Protein AF-A0A946CUJ9-F1 (afdb_monomer_lite)

pLDDT: mean 85.31, std 12.92, range [31.36, 97.44]

Radius of gyration: 33.69 Å; chains: 1; bounding box: 81×86×87 Å

Structure (mmCIF, N/CA/C/O backbone):
data_AF-A0A946CUJ9-F1
#
_entry.id   AF-A0A946CUJ9-F1
#
loop_
_atom_site.group_PDB
_atom_site.id
_atom_site.type_symbol
_atom_site.label_atom_id
_atom_site.label_alt_id
_atom_site.label_comp_id
_atom_site.label_asym_id
_atom_site.label_entity_id
_atom_site.label_seq_id
_atom_site.pdbx_PDB_ins_code
_atom_site.Cartn_x
_atom_site.Cartn_y
_atom_site.Cartn_z
_atom_site.occupancy
_atom_site.B_iso_or_equiv
_atom_site.auth_seq_id
_atom_site.auth_comp_id
_atom_site.auth_asym_id
_atom_site.auth_atom_id
_atom_site.pdbx_PDB_model_num
ATOM 1 N N . MET A 1 1 ? -12.304 -59.557 31.267 1.00 43.00 1 MET A N 1
ATOM 2 C CA . MET A 1 1 ? -12.245 -58.643 30.102 1.00 43.00 1 MET A CA 1
ATOM 3 C C . MET A 1 1 ? -13.344 -57.563 30.180 1.00 43.00 1 MET A C 1
ATOM 5 O O . MET A 1 1 ? -14.095 -57.387 29.238 1.00 43.00 1 MET A O 1
ATOM 9 N N . PHE A 1 2 ? -13.473 -56.834 31.302 1.00 40.78 2 PHE A N 1
ATOM 10 C CA . PHE A 1 2 ? -14.554 -55.844 31.511 1.00 40.78 2 PHE A CA 1
ATOM 11 C C . PHE A 1 2 ? -14.124 -54.710 32.464 1.00 40.78 2 PHE A C 1
ATOM 13 O O . PHE A 1 2 ? -14.661 -54.570 33.557 1.00 40.78 2 PHE A O 1
ATOM 20 N N . LYS A 1 3 ? -13.123 -53.900 32.086 1.00 45.19 3 LYS A N 1
ATOM 21 C CA . LYS A 1 3 ? -12.718 -52.727 32.898 1.00 45.19 3 LYS A CA 1
ATOM 22 C C . LYS A 1 3 ? -12.576 -51.400 32.134 1.00 45.19 3 LYS A C 1
ATOM 24 O O . LYS A 1 3 ? -12.324 -50.388 32.768 1.00 45.19 3 LYS A O 1
ATOM 29 N N . ASN A 1 4 ? -12.826 -51.367 30.817 1.00 50.62 4 ASN A N 1
ATOM 30 C CA . ASN A 1 4 ? -12.555 -50.180 29.981 1.00 50.62 4 ASN A CA 1
ATOM 31 C C . ASN A 1 4 ? -13.776 -49.382 29.489 1.00 50.62 4 ASN A C 1
ATOM 33 O O . ASN A 1 4 ? -13.597 -48.336 28.875 1.00 50.62 4 ASN A O 1
ATOM 37 N N . LYS A 1 5 ? -15.019 -49.805 29.759 1.00 53.12 5 LYS A N 1
ATOM 38 C CA . LYS A 1 5 ? -16.198 -49.087 29.229 1.00 53.12 5 LYS A CA 1
ATOM 39 C C . LYS A 1 5 ? -16.536 -47.789 29.977 1.00 53.12 5 LYS A C 1
ATOM 41 O O . LYS A 1 5 ? -17.098 -46.886 29.373 1.00 53.12 5 LYS A O 1
ATOM 46 N N . ARG A 1 6 ? -16.159 -47.655 31.257 1.00 53.44 6 ARG A N 1
ATOM 47 C CA . ARG A 1 6 ? -16.488 -46.461 32.063 1.00 53.44 6 ARG A CA 1
ATOM 48 C C . ARG A 1 6 ? -15.594 -45.255 31.748 1.00 53.44 6 ARG A C 1
ATOM 50 O O . ARG A 1 6 ? -16.074 -44.131 31.775 1.00 53.44 6 ARG A O 1
ATOM 57 N N . ASN A 1 7 ? -14.336 -45.497 31.373 1.00 48.22 7 ASN A N 1
ATOM 58 C CA . ASN A 1 7 ? -13.405 -44.435 30.978 1.00 48.22 7 ASN A CA 1
ATOM 59 C C . ASN A 1 7 ? -13.632 -43.982 29.530 1.00 48.22 7 ASN A C 1
ATOM 61 O O . ASN A 1 7 ? -13.452 -42.809 29.240 1.00 48.22 7 ASN A O 1
ATOM 65 N N . LEU A 1 8 ? -14.104 -44.872 28.647 1.00 50.16 8 LEU A N 1
ATOM 66 C CA . LEU A 1 8 ? -14.484 -44.499 27.280 1.00 50.16 8 LEU A CA 1
ATOM 67 C C . LEU A 1 8 ? -15.738 -43.608 27.265 1.00 50.16 8 LEU A C 1
ATOM 69 O O . LEU A 1 8 ? -15.789 -42.642 26.515 1.00 50.16 8 LEU A O 1
ATOM 73 N N . LEU A 1 9 ? -16.719 -43.881 28.137 1.00 48.53 9 LEU A N 1
ATOM 74 C CA . LEU A 1 9 ? -17.921 -43.048 28.248 1.00 48.53 9 LEU A CA 1
ATOM 75 C C . LEU A 1 9 ? -17.617 -41.669 28.857 1.00 48.53 9 LEU A C 1
ATOM 77 O O . LEU A 1 9 ? -18.177 -40.680 28.408 1.00 48.53 9 LEU A O 1
ATOM 81 N N . LEU A 1 10 ? -16.697 -41.589 29.828 1.00 49.34 10 LEU A N 1
ATOM 82 C CA . LEU A 1 10 ? -16.236 -40.313 30.396 1.00 49.34 10 LEU A CA 1
ATOM 83 C C . LEU A 1 10 ? -15.372 -39.505 29.413 1.00 49.34 10 LEU A C 1
ATOM 85 O O . LEU A 1 10 ? -15.439 -38.282 29.426 1.00 49.34 10 LEU A O 1
ATOM 89 N N . PHE A 1 11 ? -14.617 -40.161 28.525 1.00 49.28 11 PHE A N 1
ATOM 90 C CA . PHE A 1 11 ? -13.843 -39.483 27.479 1.00 49.28 11 PHE A CA 1
ATOM 91 C C . PHE A 1 11 ? -14.745 -38.949 26.353 1.00 49.28 11 PHE A C 1
ATOM 93 O O . PHE A 1 11 ? -14.567 -37.823 25.904 1.00 49.28 11 PHE A O 1
ATOM 100 N N . ILE A 1 12 ? -15.783 -39.701 25.964 1.00 49.00 12 ILE A N 1
ATOM 101 C CA . ILE A 1 12 ? -16.772 -39.251 24.969 1.00 49.00 12 ILE A CA 1
ATOM 102 C C . ILE A 1 12 ? -17.665 -38.133 25.540 1.00 49.00 12 ILE A C 1
ATOM 104 O O . ILE A 1 12 ? -17.971 -37.183 24.825 1.00 49.00 12 ILE A O 1
ATOM 108 N N . LEU A 1 13 ? -18.011 -38.172 26.835 1.00 39.91 13 LEU A N 1
ATOM 109 C CA . LEU A 1 13 ? -18.761 -37.087 27.488 1.00 39.91 13 LEU A CA 1
ATOM 110 C C . LEU A 1 13 ? -17.898 -35.830 27.730 1.00 39.91 13 LEU A C 1
ATOM 112 O O . LEU A 1 13 ? -18.424 -34.723 27.741 1.00 39.91 13 LEU A O 1
ATOM 116 N N . SER A 1 14 ? -16.576 -35.984 27.874 1.00 39.34 14 SER A N 1
ATOM 117 C CA . SER A 1 14 ? -15.618 -34.872 27.985 1.00 39.34 14 SER A CA 1
ATOM 118 C C . SER A 1 14 ? -15.304 -34.207 26.641 1.00 39.34 14 SER A C 1
ATOM 120 O O . SER A 1 14 ? -14.966 -33.026 26.627 1.00 39.34 14 SER A O 1
ATOM 122 N N . CYS A 1 15 ? -15.411 -34.925 25.518 1.00 37.56 15 CYS A N 1
ATOM 123 C CA . CYS A 1 15 ? -15.197 -34.356 24.183 1.00 37.56 15 CYS A CA 1
ATOM 124 C C . CYS A 1 15 ? -16.431 -33.640 23.612 1.00 37.56 15 CYS A C 1
ATOM 126 O O . CYS A 1 15 ? -16.292 -32.909 22.639 1.00 37.56 15 CYS A O 1
ATOM 128 N N . PHE A 1 16 ? -17.615 -33.794 24.215 1.00 38.56 16 PHE A N 1
ATOM 129 C CA . PHE A 1 16 ? -18.842 -33.124 23.759 1.00 38.56 16 PHE A CA 1
ATOM 130 C C . PHE A 1 16 ? -19.164 -31.818 24.515 1.00 38.56 16 PHE A C 1
ATOM 132 O O . PHE A 1 16 ? -20.167 -31.174 24.232 1.00 38.56 16 PHE A O 1
ATOM 139 N N . LEU A 1 17 ? -18.320 -31.411 25.473 1.00 35.84 17 LEU A N 1
ATOM 140 C CA . LEU A 1 17 ? -18.535 -30.233 26.333 1.00 35.84 17 LEU A CA 1
ATOM 141 C C . LEU A 1 17 ? -17.550 -29.071 26.086 1.00 35.84 17 LEU A C 1
ATOM 143 O O . LEU A 1 17 ? -17.567 -28.097 26.831 1.00 35.84 17 LEU A O 1
ATOM 147 N N . LEU A 1 18 ? -16.722 -29.132 25.036 1.00 40.72 18 LEU A N 1
ATOM 148 C CA . LEU A 1 18 ? -15.759 -28.073 24.674 1.00 40.72 18 LEU A CA 1
ATOM 149 C C . LEU A 1 18 ? -15.891 -27.597 23.219 1.00 40.72 18 LEU A C 1
ATOM 151 O O . LEU A 1 18 ? -14.908 -27.272 22.563 1.00 40.72 18 LEU A O 1
ATOM 155 N N . ALA A 1 19 ? -17.124 -27.518 22.732 1.00 33.84 19 ALA A N 1
ATOM 156 C CA . ALA A 1 19 ? -17.464 -26.739 21.548 1.00 33.84 19 ALA A CA 1
ATOM 157 C C . ALA A 1 19 ? -18.733 -25.932 21.839 1.00 33.84 19 ALA A C 1
ATOM 159 O O . ALA A 1 19 ? -19.748 -26.078 21.170 1.00 33.84 19 ALA A O 1
ATOM 160 N N . PHE A 1 20 ? -18.699 -25.105 22.887 1.00 31.36 20 PHE A N 1
ATOM 161 C CA . PHE A 1 20 ? -19.535 -23.914 22.848 1.00 31.36 20 PHE A CA 1
ATOM 162 C C . PHE A 1 20 ? -18.803 -22.940 21.926 1.00 31.36 20 PHE A C 1
ATOM 164 O O . PHE A 1 20 ? -17.741 -22.451 22.327 1.00 31.36 20 PHE A O 1
ATOM 171 N N . PRO A 1 21 ? -19.292 -22.677 20.697 1.00 34.16 21 PRO A N 1
ATOM 172 C CA . PRO A 1 21 ? -18.853 -21.478 20.013 1.00 34.16 21 PRO A CA 1
ATOM 173 C C . PRO A 1 21 ? -19.130 -20.332 20.984 1.00 34.16 21 PRO A C 1
ATOM 175 O O . PRO A 1 21 ? -20.176 -20.295 21.638 1.00 34.16 21 PRO A O 1
ATOM 178 N N . ILE A 1 22 ? -18.157 -19.444 21.156 1.00 36.97 22 ILE A N 1
ATOM 179 C CA . ILE A 1 22 ? -18.401 -18.169 21.817 1.00 36.97 22 ILE A CA 1
ATOM 180 C C . ILE A 1 22 ? -19.459 -17.501 20.945 1.00 36.97 22 ILE A C 1
ATOM 182 O O . ILE A 1 22 ? -19.139 -16.980 19.880 1.00 36.97 22 ILE A O 1
ATOM 186 N N . MET A 1 23 ? -20.723 -17.633 21.340 1.00 34.66 23 MET A N 1
ATOM 187 C CA . MET A 1 23 ? -21.850 -17.034 20.648 1.00 34.66 23 MET A CA 1
ATOM 188 C C . MET A 1 23 ? -21.640 -15.532 20.803 1.00 34.66 23 MET A C 1
ATOM 190 O O . MET A 1 23 ? -21.837 -14.969 21.882 1.00 34.66 23 MET A O 1
ATOM 194 N N . GLY A 1 24 ? -21.112 -14.909 19.749 1.00 52.03 24 GLY A N 1
ATOM 195 C CA . GLY A 1 24 ? -21.164 -13.465 19.600 1.00 52.03 24 GLY A CA 1
ATOM 196 C C . GLY A 1 24 ? -22.617 -13.015 19.721 1.00 52.03 24 GLY A C 1
ATOM 197 O O . GLY A 1 24 ? -23.545 -13.813 19.566 1.00 52.03 24 GLY A O 1
ATOM 198 N N . LYS A 1 25 ? -22.831 -11.743 20.053 1.00 60.91 25 LYS A N 1
ATOM 199 C CA . LYS A 1 25 ? -24.173 -11.164 20.002 1.00 60.91 25 LYS A CA 1
ATOM 200 C C . LYS A 1 25 ? -24.698 -11.369 18.573 1.00 60.91 25 LYS A C 1
ATOM 202 O O . LYS A 1 25 ? -24.115 -10.804 17.660 1.00 60.91 25 LYS A O 1
ATOM 207 N N . ALA A 1 26 ? -25.730 -12.191 18.396 1.00 69.88 26 ALA A N 1
ATOM 208 C CA . ALA A 1 26 ? -26.349 -12.390 17.088 1.00 69.88 26 ALA A CA 1
ATOM 209 C C . ALA A 1 26 ? -26.924 -11.059 16.582 1.00 69.88 26 ALA A C 1
ATOM 211 O O . ALA A 1 26 ? -27.387 -10.244 17.391 1.00 69.88 26 ALA A O 1
ATOM 212 N N . LEU A 1 27 ? -26.878 -10.842 15.268 1.00 78.06 27 LEU A N 1
ATOM 213 C CA . LEU A 1 27 ? -27.446 -9.655 14.631 1.00 78.06 27 LEU A CA 1
ATOM 214 C C . LEU A 1 27 ? -28.948 -9.538 14.958 1.00 78.06 27 LEU A C 1
ATOM 216 O O . LEU A 1 27 ? -29.733 -10.422 14.623 1.00 78.06 27 LEU A O 1
ATOM 220 N N . ASP A 1 28 ? -29.354 -8.451 15.619 1.00 82.31 28 ASP A N 1
ATOM 221 C CA . ASP A 1 28 ? -30.750 -8.212 16.012 1.00 82.31 28 ASP A CA 1
ATOM 222 C C . ASP A 1 28 ? -31.397 -7.095 15.172 1.00 82.31 28 ASP A C 1
ATOM 224 O O . ASP A 1 28 ? -30.726 -6.196 14.655 1.00 82.31 28 ASP A O 1
ATOM 228 N N . ARG A 1 29 ? -32.733 -7.093 15.082 1.00 82.56 29 ARG A N 1
ATOM 229 C CA . ARG A 1 29 ? -33.527 -6.082 14.356 1.00 82.56 29 ARG A CA 1
ATOM 230 C C . ARG A 1 29 ? -33.233 -4.664 14.838 1.00 82.56 29 ARG A C 1
ATOM 232 O O . ARG A 1 29 ? -33.202 -3.726 14.039 1.00 82.56 29 ARG A O 1
ATOM 239 N N . ALA A 1 30 ? -32.973 -4.498 16.134 1.00 82.44 30 ALA A N 1
ATOM 240 C CA . ALA A 1 30 ? -32.611 -3.207 16.707 1.00 82.44 30 ALA A CA 1
ATOM 241 C C . ALA A 1 30 ? -31.286 -2.659 16.143 1.00 82.44 30 ALA A C 1
ATOM 243 O O . ALA A 1 30 ? -31.151 -1.442 15.987 1.00 82.44 30 ALA A O 1
ATOM 244 N N . ASP A 1 31 ? -30.335 -3.534 15.806 1.00 81.38 31 ASP A N 1
ATOM 245 C CA . ASP A 1 31 ? -29.005 -3.143 15.334 1.00 81.38 31 ASP A CA 1
ATOM 246 C C . ASP A 1 31 ? -29.037 -2.631 13.885 1.00 81.38 31 ASP A C 1
ATOM 248 O O . ASP A 1 31 ? -28.301 -1.700 13.551 1.00 81.38 31 ASP A O 1
ATOM 252 N N . ILE A 1 32 ? -29.936 -3.173 13.055 1.00 85.25 32 ILE A N 1
ATOM 253 C CA . ILE A 1 32 ? -30.049 -2.821 11.631 1.00 85.25 32 ILE A CA 1
ATOM 254 C C . ILE A 1 32 ? -31.072 -1.718 11.345 1.00 85.25 32 ILE A C 1
ATOM 256 O O . ILE A 1 32 ? -30.962 -1.052 10.322 1.00 85.25 32 ILE A O 1
ATOM 260 N N . SER A 1 33 ? -32.020 -1.466 12.257 1.00 84.75 33 SER A N 1
ATOM 261 C CA . SER A 1 33 ? -33.139 -0.517 12.081 1.00 84.75 33 SER A CA 1
ATOM 262 C C . SER A 1 33 ? -32.755 0.870 11.536 1.00 84.75 33 SER A C 1
ATOM 264 O O . SER A 1 33 ? -33.516 1.472 10.785 1.00 84.75 33 SER A O 1
ATOM 266 N N . GLY A 1 34 ? -31.555 1.372 11.849 1.00 84.56 34 GLY A N 1
ATOM 267 C CA . GLY A 1 34 ? -31.070 2.660 11.340 1.00 84.56 34 GLY A CA 1
ATOM 268 C C . GLY A 1 34 ? -30.805 2.699 9.827 1.00 84.56 34 GLY A C 1
ATOM 269 O O . GLY A 1 34 ? -30.703 3.791 9.269 1.00 84.56 34 GLY A O 1
ATOM 270 N N . LEU A 1 35 ? -30.729 1.549 9.144 1.00 86.31 35 LEU A N 1
ATOM 271 C CA . LEU A 1 35 ? -30.644 1.482 7.680 1.00 86.31 35 LEU A CA 1
ATOM 272 C C . LEU A 1 35 ? -31.953 1.919 7.000 1.00 86.31 35 LEU A C 1
ATOM 274 O O . LEU A 1 35 ? -31.900 2.470 5.903 1.00 86.31 35 LEU A O 1
ATOM 278 N N . ALA A 1 36 ? -33.094 1.752 7.679 1.00 86.12 36 ALA A N 1
ATOM 279 C CA . ALA A 1 36 ? -34.410 2.191 7.209 1.00 86.12 36 ALA A CA 1
ATOM 280 C C . ALA A 1 36 ? -34.638 3.709 7.343 1.00 86.12 36 ALA A C 1
ATOM 282 O O . ALA A 1 36 ? -35.657 4.219 6.895 1.00 86.12 36 ALA A O 1
ATOM 283 N N . SER A 1 37 ? -33.702 4.450 7.946 1.00 85.38 37 SER A N 1
ATOM 284 C CA . SER A 1 37 ? -33.801 5.908 8.068 1.00 85.38 37 SER A CA 1
ATOM 285 C C . SER A 1 37 ? -33.674 6.610 6.716 1.00 85.38 37 SER A C 1
ATOM 287 O O . SER A 1 37 ? -32.872 6.206 5.871 1.00 85.38 37 SER A O 1
ATOM 289 N N . ASP A 1 38 ? -34.363 7.739 6.555 1.00 80.50 38 ASP A N 1
ATOM 290 C CA . ASP A 1 38 ? -34.192 8.654 5.420 1.00 80.50 38 ASP A CA 1
ATOM 291 C C . ASP A 1 38 ? -32.870 9.434 5.481 1.00 80.50 38 ASP A C 1
ATOM 293 O O . ASP A 1 38 ? -32.414 10.010 4.489 1.00 80.50 38 ASP A O 1
ATOM 297 N N . THR A 1 39 ? -32.219 9.478 6.649 1.00 85.75 39 THR A N 1
ATOM 298 C CA . THR A 1 39 ? -31.005 10.272 6.838 1.00 85.75 39 THR A CA 1
ATOM 299 C C . THR A 1 39 ? -29.742 9.442 6.625 1.00 85.75 39 THR A C 1
ATOM 301 O O . THR A 1 39 ? -29.505 8.414 7.260 1.00 85.75 39 THR A O 1
ATOM 304 N N . THR A 1 40 ? -28.833 9.948 5.787 1.00 85.31 40 THR A N 1
ATOM 305 C CA . THR A 1 40 ? -27.518 9.320 5.568 1.00 85.31 40 THR A CA 1
ATOM 306 C C . THR A 1 40 ? -26.720 9.161 6.868 1.00 85.31 40 THR A C 1
ATOM 308 O O . THR A 1 40 ? -25.969 8.203 7.017 1.00 85.31 40 THR A O 1
ATOM 311 N N . MET A 1 41 ? -26.864 10.084 7.826 1.00 86.38 41 MET A N 1
ATOM 312 C CA . MET A 1 41 ? -26.120 10.034 9.089 1.00 86.38 41 MET A CA 1
ATOM 313 C C . MET A 1 41 ? -26.549 8.853 9.971 1.00 86.38 41 MET A C 1
ATOM 315 O O . MET A 1 41 ? -25.696 8.228 10.599 1.00 86.38 41 MET A O 1
ATOM 319 N N . GLU A 1 42 ? -27.842 8.530 10.019 1.00 88.62 42 GLU A N 1
ATOM 320 C CA . GLU A 1 42 ? -28.338 7.379 10.781 1.00 88.62 42 GLU A CA 1
ATOM 321 C C . GLU A 1 42 ? -27.960 6.058 10.112 1.00 88.62 42 GLU A C 1
ATOM 323 O O . GLU A 1 42 ? -27.503 5.152 10.810 1.00 88.62 42 GLU A O 1
ATOM 328 N N . ARG A 1 43 ? -28.002 5.992 8.772 1.00 89.12 43 ARG A N 1
ATOM 329 C CA . ARG A 1 43 ? -27.502 4.832 8.015 1.00 89.12 43 ARG A CA 1
ATOM 330 C C . ARG A 1 43 ? -26.017 4.573 8.276 1.00 89.12 43 ARG A C 1
ATOM 332 O O . ARG A 1 43 ? -25.633 3.439 8.536 1.00 89.12 43 ARG A O 1
ATOM 339 N N . LEU A 1 44 ? -25.184 5.618 8.282 1.00 87.00 44 LEU A N 1
ATOM 340 C CA . LEU A 1 44 ? -23.754 5.498 8.606 1.00 87.00 44 LEU A CA 1
ATOM 341 C C . LEU A 1 44 ? -23.527 4.960 10.027 1.00 87.00 44 LEU A C 1
ATOM 343 O O . LEU A 1 44 ? -22.707 4.068 10.221 1.00 87.00 44 LEU A O 1
ATOM 347 N N . ARG A 1 45 ? -24.291 5.443 11.015 1.00 85.94 45 ARG A N 1
ATOM 348 C CA . ARG A 1 45 ? -24.224 4.919 12.391 1.00 85.94 45 ARG A CA 1
ATOM 349 C C . ARG A 1 45 ? -24.674 3.462 12.486 1.00 85.94 45 ARG A C 1
ATOM 351 O O . ARG A 1 45 ? -24.159 2.736 13.330 1.00 85.94 45 ARG A O 1
ATOM 358 N N . ALA A 1 46 ? -25.647 3.048 11.675 1.00 88.12 46 ALA A N 1
ATOM 359 C CA . ALA A 1 46 ? -26.081 1.656 11.614 1.00 88.12 46 ALA A CA 1
ATOM 360 C C . ALA A 1 46 ? -24.979 0.759 11.035 1.00 88.12 46 ALA A C 1
ATOM 362 O O . ALA A 1 46 ? -24.667 -0.258 11.643 1.00 88.12 46 ALA A O 1
ATOM 363 N N . ILE A 1 47 ? -24.324 1.177 9.944 1.00 87.88 47 ILE A N 1
ATOM 364 C CA . ILE A 1 47 ? -23.179 0.462 9.353 1.00 87.88 47 ILE A CA 1
ATOM 365 C C . ILE A 1 47 ? -22.076 0.240 10.399 1.00 87.88 47 ILE A C 1
ATOM 367 O O . ILE A 1 47 ? -21.627 -0.890 10.572 1.00 87.88 47 ILE A O 1
ATOM 371 N N . ASP A 1 48 ? -21.705 1.278 11.159 1.00 82.75 48 ASP A N 1
ATOM 372 C CA . ASP A 1 48 ? -20.705 1.155 12.231 1.00 82.75 48 ASP A CA 1
ATOM 373 C C . ASP A 1 48 ? -21.124 0.155 13.310 1.00 82.75 48 ASP A C 1
ATOM 375 O O . ASP A 1 48 ? -20.326 -0.680 13.739 1.00 82.75 48 ASP A O 1
ATOM 379 N N . LYS A 1 49 ? -22.387 0.205 13.748 1.00 83.88 49 LYS A N 1
ATOM 380 C CA . LYS A 1 49 ? -22.902 -0.750 14.736 1.00 83.88 49 LYS A CA 1
ATOM 381 C C . LYS A 1 49 ? -22.832 -2.180 14.213 1.00 83.88 49 LYS A C 1
ATOM 383 O O . LYS A 1 49 ? -22.317 -3.038 14.925 1.00 83.88 49 LYS A O 1
ATOM 388 N N . ILE A 1 50 ? -23.289 -2.423 12.986 1.00 85.75 50 ILE A N 1
ATOM 389 C CA . ILE A 1 50 ? -23.276 -3.747 12.349 1.00 85.75 50 ILE A CA 1
ATOM 390 C C . ILE A 1 50 ? -21.837 -4.276 12.255 1.00 85.75 50 ILE A C 1
ATOM 392 O O . ILE A 1 50 ? -21.569 -5.406 12.659 1.00 85.75 50 ILE A O 1
ATOM 396 N N . ALA A 1 51 ? -20.887 -3.434 11.840 1.00 80.44 51 ALA A N 1
ATOM 397 C CA . ALA A 1 51 ? -19.471 -3.791 11.745 1.00 80.44 51 ALA A CA 1
ATOM 398 C C . ALA A 1 51 ? -18.862 -4.229 13.091 1.00 80.44 51 ALA A C 1
ATOM 400 O O . ALA A 1 51 ? -18.025 -5.129 13.137 1.00 80.44 51 ALA A O 1
ATOM 401 N N . THR A 1 52 ? -19.287 -3.624 14.207 1.00 76.50 52 THR A N 1
ATOM 402 C CA . THR A 1 52 ? -18.759 -3.970 15.541 1.00 76.50 52 THR A CA 1
ATOM 403 C C . THR A 1 52 ? -19.250 -5.312 16.087 1.00 76.50 52 THR A C 1
ATOM 405 O O . THR A 1 52 ? -18.641 -5.835 17.021 1.00 76.50 52 THR A O 1
ATOM 408 N N . ILE A 1 53 ? -20.322 -5.883 15.524 1.00 78.31 53 ILE A N 1
ATOM 409 C CA . ILE A 1 53 ? -20.891 -7.157 15.985 1.00 78.31 53 ILE A CA 1
ATOM 410 C C . ILE A 1 53 ? -19.952 -8.325 15.650 1.00 78.31 53 ILE A C 1
ATOM 412 O O . ILE A 1 53 ? -19.736 -9.202 16.490 1.00 78.31 53 ILE A O 1
ATOM 416 N N . GLY A 1 54 ? -19.319 -8.304 14.471 1.00 68.88 54 GLY A N 1
ATOM 417 C CA . GLY A 1 54 ? -18.315 -9.310 14.114 1.00 68.88 54 GLY A CA 1
ATOM 418 C C . GLY A 1 54 ? -18.885 -10.699 13.800 1.00 68.88 54 GLY A C 1
ATOM 419 O O . GLY A 1 54 ? -18.202 -11.686 14.081 1.00 68.88 54 GLY A O 1
ATOM 420 N N . ASP A 1 55 ? -20.120 -10.763 13.293 1.00 77.19 55 ASP A N 1
ATOM 421 C CA . ASP A 1 55 ? -20.891 -11.976 12.969 1.00 77.19 55 ASP A CA 1
ATOM 422 C C . ASP A 1 55 ? -20.942 -12.189 11.438 1.00 77.19 55 ASP A C 1
ATOM 424 O O . ASP A 1 55 ? -21.076 -11.196 10.715 1.00 77.19 55 ASP A O 1
ATOM 428 N N . PRO A 1 56 ? -20.834 -13.426 10.907 1.00 78.44 56 PRO A N 1
ATOM 429 C CA . PRO A 1 56 ? -21.059 -13.711 9.487 1.00 78.44 56 PRO A CA 1
ATOM 430 C C . PRO A 1 56 ? -22.314 -13.064 8.880 1.00 78.44 56 PRO A C 1
ATOM 432 O O . PRO A 1 56 ? -22.259 -12.570 7.753 1.00 78.44 56 PRO A O 1
ATOM 435 N N . ASP A 1 57 ? -23.413 -12.982 9.635 1.00 84.06 57 ASP A N 1
ATOM 436 C CA . ASP A 1 57 ? -24.652 -12.348 9.165 1.00 84.06 57 ASP A CA 1
ATOM 437 C C . ASP A 1 57 ? -24.504 -10.835 8.949 1.00 84.06 57 ASP A C 1
ATOM 439 O O . ASP A 1 57 ? -25.083 -10.269 8.018 1.00 84.06 57 ASP A O 1
ATOM 443 N N . ALA A 1 58 ? -23.678 -10.176 9.767 1.00 86.44 58 ALA A N 1
ATOM 444 C CA . ALA A 1 58 ? -23.352 -8.765 9.602 1.00 86.44 58 ALA A CA 1
ATOM 445 C C . ALA A 1 58 ? -22.563 -8.528 8.306 1.00 86.44 58 ALA A C 1
ATOM 447 O O . ALA A 1 58 ? -22.847 -7.571 7.589 1.00 86.44 58 ALA A O 1
ATOM 448 N N . LEU A 1 59 ? -21.609 -9.409 7.982 1.00 86.44 59 LEU A N 1
ATOM 449 C CA . LEU A 1 59 ? -20.826 -9.310 6.747 1.00 86.44 59 LEU A CA 1
ATOM 450 C C . LEU A 1 59 ? -21.729 -9.438 5.516 1.00 86.44 59 LEU A C 1
ATOM 452 O O . LEU A 1 59 ? -21.709 -8.556 4.661 1.00 86.44 59 LEU A O 1
ATOM 456 N N . ARG A 1 60 ? -22.583 -10.468 5.485 1.00 89.38 60 ARG A N 1
ATOM 457 C CA . ARG A 1 60 ? -23.546 -10.698 4.398 1.00 89.38 60 ARG A CA 1
ATOM 458 C C . ARG A 1 60 ? -24.440 -9.482 4.159 1.00 89.38 60 ARG A C 1
ATOM 460 O O . ARG A 1 60 ? -24.623 -9.065 3.020 1.00 89.38 60 ARG A O 1
ATOM 467 N N . LEU A 1 61 ? -24.987 -8.896 5.227 1.00 90.38 61 LEU A N 1
ATOM 468 C CA . LEU A 1 61 ? -25.857 -7.725 5.113 1.00 90.38 61 LEU A CA 1
ATOM 469 C C . LEU A 1 61 ? -25.113 -6.490 4.584 1.00 90.38 61 LEU A C 1
ATOM 471 O O . LEU A 1 61 ? -25.669 -5.735 3.788 1.00 90.38 61 LEU A O 1
ATOM 475 N N . LEU A 1 62 ? -23.872 -6.260 5.021 1.00 90.50 62 LEU A N 1
ATOM 476 C CA . LEU A 1 62 ? -23.080 -5.124 4.546 1.00 90.50 62 LEU A CA 1
ATOM 477 C C . LEU A 1 62 ? -22.645 -5.291 3.083 1.00 90.50 62 LEU A C 1
ATOM 479 O O . LEU A 1 62 ? -22.664 -4.306 2.348 1.00 90.50 62 LEU A O 1
ATOM 483 N N . GLU A 1 63 ? -22.307 -6.507 2.647 1.00 89.81 63 GLU A N 1
ATOM 484 C CA . GLU A 1 63 ? -22.008 -6.818 1.240 1.00 89.81 63 GLU A CA 1
ATOM 485 C C . GLU A 1 63 ? -23.248 -6.629 0.352 1.00 89.81 63 GLU A C 1
ATOM 487 O O . GLU A 1 63 ? -23.180 -5.924 -0.656 1.00 89.81 63 GLU A O 1
ATOM 492 N N . ALA A 1 64 ? -24.412 -7.129 0.781 1.00 90.69 64 ALA A N 1
ATOM 493 C CA . ALA A 1 64 ? -25.681 -6.881 0.093 1.00 90.69 64 ALA A CA 1
ATOM 494 C C . ALA A 1 64 ? -25.995 -5.376 0.006 1.00 90.69 64 ALA A C 1
ATOM 496 O O . ALA A 1 64 ? -26.427 -4.861 -1.028 1.00 90.69 64 ALA A O 1
ATOM 497 N N . LEU A 1 65 ? -25.721 -4.622 1.078 1.00 92.31 65 LEU A N 1
ATOM 498 C CA . LEU A 1 65 ? -25.892 -3.171 1.074 1.00 92.31 65 LEU A CA 1
ATOM 499 C C . LEU A 1 65 ? -24.940 -2.502 0.074 1.00 92.31 65 LEU A C 1
ATOM 501 O O . LEU A 1 65 ? -25.366 -1.627 -0.675 1.00 92.31 65 LEU A O 1
ATOM 505 N N . GLN A 1 66 ? -23.674 -2.922 0.020 1.00 90.25 66 GLN A N 1
ATOM 506 C CA . GLN A 1 66 ? -22.676 -2.411 -0.927 1.00 90.25 66 GLN A CA 1
ATOM 507 C C . GLN A 1 66 ? -23.099 -2.641 -2.389 1.00 90.25 66 GLN A C 1
ATOM 509 O O . GLN A 1 66 ? -22.912 -1.746 -3.223 1.00 90.25 66 GLN A O 1
ATOM 514 N N . ASN A 1 67 ? -23.746 -3.776 -2.663 1.00 89.06 67 ASN A N 1
ATOM 515 C CA . ASN A 1 67 ? -24.302 -4.143 -3.967 1.00 89.06 67 ASN A CA 1
ATOM 516 C C . ASN A 1 67 ? -25.662 -3.493 -4.273 1.00 89.06 67 ASN A C 1
ATOM 518 O O . ASN A 1 67 ? -26.181 -3.652 -5.373 1.00 89.06 67 ASN A O 1
ATOM 522 N N . SER A 1 68 ? -26.201 -2.675 -3.359 1.00 88.00 68 SER A N 1
ATOM 523 C CA . SER A 1 68 ? -27.527 -2.040 -3.477 1.00 88.00 68 SER A CA 1
ATOM 524 C C . SER A 1 68 ? -28.695 -3.039 -3.528 1.00 88.00 68 SER A C 1
ATOM 526 O O . SER A 1 68 ? -29.722 -2.752 -4.132 1.00 88.00 68 SER A O 1
ATOM 528 N N . GLU A 1 69 ? -28.546 -4.188 -2.868 1.00 89.75 69 GLU A N 1
ATOM 529 C CA . GLU A 1 69 ? -29.550 -5.264 -2.791 1.00 89.75 69 GLU A CA 1
ATOM 530 C C . GLU A 1 69 ? -30.455 -5.139 -1.551 1.00 89.75 69 GLU A C 1
ATOM 532 O O . GLU A 1 69 ? -31.465 -5.828 -1.427 1.00 89.75 69 GLU A O 1
ATOM 537 N N . VAL A 1 70 ? -30.112 -4.249 -0.613 1.00 91.31 70 VAL A N 1
ATOM 538 C CA . VAL A 1 70 ? -30.902 -4.013 0.604 1.00 91.31 70 VAL A CA 1
ATOM 539 C C . VAL A 1 70 ? -32.096 -3.114 0.310 1.00 91.31 70 VAL A C 1
ATOM 541 O O . VAL A 1 70 ? -31.947 -1.997 -0.195 1.00 91.31 70 VAL A O 1
ATOM 544 N N . MET A 1 71 ? -33.277 -3.580 0.706 1.00 91.31 71 MET A N 1
ATOM 545 C CA . MET A 1 71 ? -34.553 -2.898 0.517 1.00 91.31 71 MET A CA 1
ATOM 546 C C . MET A 1 71 ? -35.252 -2.657 1.859 1.00 91.31 71 MET A C 1
ATOM 548 O O . MET A 1 71 ? -34.974 -3.324 2.859 1.00 91.31 71 MET A O 1
ATOM 552 N N . VAL A 1 72 ? -36.155 -1.679 1.893 1.00 90.69 72 VAL A N 1
ATOM 553 C CA . VAL A 1 72 ? -36.930 -1.296 3.078 1.00 90.69 72 VAL A CA 1
ATOM 554 C C . VAL A 1 72 ? -38.405 -1.268 2.709 1.00 90.69 72 VAL A C 1
ATOM 556 O O . VAL A 1 72 ? -38.798 -0.602 1.759 1.00 90.69 72 VAL A O 1
ATOM 559 N N . THR A 1 73 ? -39.218 -1.997 3.463 1.00 88.75 73 THR A N 1
ATOM 560 C CA . THR A 1 73 ? -40.684 -1.992 3.319 1.00 88.75 73 THR A CA 1
ATOM 561 C C . THR A 1 73 ? -41.307 -0.745 3.957 1.00 88.75 73 THR A C 1
ATOM 563 O O . THR A 1 73 ? -40.701 -0.135 4.839 1.00 88.75 73 THR A O 1
ATOM 566 N N . ASP A 1 74 ? -42.562 -0.426 3.626 1.00 82.56 74 ASP A N 1
ATOM 567 C CA . ASP A 1 74 ? -43.329 0.671 4.255 1.00 82.56 74 ASP A CA 1
ATOM 568 C C . ASP A 1 74 ? -43.416 0.572 5.793 1.00 82.56 74 ASP A C 1
ATOM 570 O O . ASP A 1 74 ? -43.571 1.571 6.497 1.00 82.56 74 ASP A O 1
ATOM 574 N N . ALA A 1 75 ? -43.305 -0.644 6.337 1.00 81.38 75 ALA A N 1
ATOM 575 C CA . ALA A 1 75 ? -43.280 -0.901 7.776 1.00 81.38 75 ALA A CA 1
ATOM 576 C C . ALA A 1 75 ? -41.907 -0.620 8.428 1.00 81.38 75 ALA A C 1
ATOM 578 O O . ALA A 1 75 ? -41.747 -0.820 9.633 1.00 81.38 75 ALA A O 1
ATOM 579 N N . GLY A 1 76 ? -40.911 -0.186 7.648 1.00 81.44 76 GLY A N 1
ATOM 580 C CA . GLY A 1 76 ? -39.532 0.036 8.087 1.00 81.44 76 GLY A CA 1
ATOM 581 C C . GLY A 1 76 ? -38.724 -1.253 8.265 1.00 81.44 76 GLY A C 1
ATOM 582 O O . GLY A 1 76 ? -37.674 -1.238 8.908 1.00 81.44 76 GLY A O 1
ATOM 583 N N . GLN A 1 77 ? -39.211 -2.381 7.737 1.00 86.56 77 GLN A N 1
ATOM 584 C CA . GLN A 1 77 ? -38.534 -3.674 7.828 1.00 86.56 77 GLN A CA 1
ATOM 585 C C . GLN A 1 77 ? -37.502 -3.803 6.705 1.00 86.56 77 GLN A C 1
ATOM 587 O O . GLN A 1 77 ? -37.812 -3.504 5.552 1.00 86.56 77 GLN A O 1
ATOM 592 N N . ILE A 1 78 ? -36.291 -4.242 7.052 1.00 89.56 78 ILE A N 1
ATOM 593 C CA . ILE A 1 78 ? -35.168 -4.384 6.120 1.00 89.56 78 ILE A CA 1
ATOM 594 C C . ILE A 1 78 ? -35.197 -5.785 5.525 1.00 89.56 78 ILE A C 1
ATOM 596 O O . ILE A 1 78 ? -35.238 -6.778 6.257 1.00 89.56 78 ILE A O 1
ATOM 600 N N . VAL A 1 79 ? -35.182 -5.845 4.202 1.00 91.00 79 VAL A N 1
ATOM 601 C CA . VAL A 1 79 ? -35.410 -7.059 3.425 1.00 91.00 79 VAL A CA 1
ATOM 602 C C . VAL A 1 79 ? -34.391 -7.178 2.296 1.00 91.00 79 VAL A C 1
ATOM 604 O O . VAL A 1 79 ? -33.729 -6.205 1.925 1.00 91.00 79 VAL A O 1
ATOM 607 N N . LEU A 1 80 ? -34.244 -8.395 1.788 1.00 90.94 80 LEU A N 1
ATOM 608 C CA . LEU A 1 80 ? -33.389 -8.754 0.659 1.00 90.94 80 LEU A CA 1
ATOM 609 C C . LEU A 1 80 ? -34.224 -9.515 -0.371 1.00 90.94 80 LEU A C 1
ATOM 611 O O . LEU A 1 80 ? -35.330 -9.956 -0.067 1.00 90.94 80 LEU A O 1
ATOM 615 N N . GLU A 1 81 ? -33.677 -9.695 -1.563 1.00 88.81 81 GLU A N 1
ATOM 616 C CA . GLU A 1 81 ? -34.244 -10.558 -2.596 1.00 88.81 81 GLU A CA 1
ATOM 617 C C . GLU A 1 81 ? -33.407 -11.838 -2.702 1.00 88.81 81 GLU A C 1
ATOM 619 O O . GLU A 1 81 ? -32.175 -11.779 -2.676 1.00 88.81 81 GLU A O 1
ATOM 624 N N . ASN A 1 82 ? -34.055 -13.003 -2.760 1.00 86.44 82 ASN A N 1
ATOM 625 C CA . ASN A 1 82 ? -33.362 -14.274 -2.982 1.00 86.44 82 ASN A CA 1
ATOM 626 C C . ASN A 1 82 ? -33.164 -14.556 -4.490 1.00 86.44 82 ASN A C 1
ATOM 628 O O . ASN A 1 82 ? -33.631 -13.816 -5.351 1.00 86.44 82 ASN A O 1
ATOM 632 N N . GLU A 1 83 ? -32.500 -15.666 -4.834 1.00 84.81 83 GLU A N 1
ATOM 633 C CA . GLU A 1 83 ? -32.287 -16.065 -6.240 1.00 84.81 83 GLU A CA 1
ATOM 634 C C . GLU A 1 83 ? -33.592 -16.345 -7.017 1.00 84.81 83 GLU A C 1
ATOM 636 O O . GLU A 1 83 ? -33.598 -16.338 -8.250 1.00 84.81 83 GLU A O 1
ATOM 641 N N . GLU A 1 84 ? -34.695 -16.592 -6.305 1.00 85.06 84 GLU A N 1
ATOM 642 C CA . GLU A 1 84 ? -36.027 -16.873 -6.853 1.00 85.06 84 GLU A CA 1
ATOM 643 C C . GLU A 1 84 ? -36.903 -15.610 -6.978 1.00 85.06 84 GLU A C 1
ATOM 645 O O . GLU A 1 84 ? -38.044 -15.718 -7.425 1.00 85.06 84 GLU A O 1
ATOM 650 N N . TRP A 1 85 ? -36.352 -14.419 -6.697 1.00 82.25 85 TRP A N 1
ATOM 651 C CA . TRP A 1 85 ? -37.047 -13.119 -6.706 1.00 82.25 85 TRP A CA 1
ATOM 652 C C . TRP A 1 85 ? -38.113 -12.963 -5.607 1.00 82.25 85 TRP A C 1
ATOM 654 O O . TRP A 1 85 ? -39.023 -12.142 -5.713 1.00 82.25 85 TRP A O 1
ATOM 664 N N . ASP A 1 86 ? -38.007 -13.746 -4.533 1.00 87.62 86 ASP A N 1
ATOM 665 C CA . ASP A 1 86 ? -38.834 -13.591 -3.340 1.00 87.62 86 ASP A CA 1
ATOM 666 C C . ASP A 1 86 ? -38.187 -12.621 -2.344 1.00 87.62 86 ASP A C 1
ATOM 668 O O . ASP A 1 86 ? -36.987 -12.704 -2.053 1.00 87.62 86 ASP A O 1
ATOM 672 N N . VAL A 1 87 ? -39.006 -11.751 -1.742 1.00 88.00 87 VAL A N 1
ATOM 673 C CA . VAL A 1 87 ? -38.573 -10.873 -0.651 1.00 88.00 87 VAL A CA 1
ATOM 674 C C . VAL A 1 87 ? -38.439 -11.669 0.651 1.00 88.00 87 VAL A C 1
ATOM 676 O O . VAL A 1 87 ? -39.390 -12.284 1.143 1.00 88.00 87 VAL A O 1
ATOM 679 N N . ILE A 1 88 ? -37.244 -11.626 1.234 1.00 90.25 88 ILE A N 1
ATOM 680 C CA . ILE A 1 88 ? -36.878 -12.324 2.469 1.00 90.25 88 ILE A CA 1
ATOM 681 C C . ILE A 1 88 ? -36.486 -11.336 3.573 1.00 90.25 88 ILE A C 1
ATOM 683 O O . ILE A 1 88 ? -35.959 -10.252 3.308 1.00 90.25 88 ILE A O 1
ATOM 687 N N . ASP A 1 89 ? -36.698 -11.710 4.835 1.00 88.81 89 ASP A N 1
ATOM 688 C CA . ASP A 1 89 ? -36.210 -10.924 5.975 1.00 88.81 89 ASP A CA 1
ATOM 689 C C . ASP A 1 89 ? -34.671 -10.937 6.016 1.00 88.81 89 ASP A C 1
ATOM 691 O O . ASP A 1 89 ? -34.031 -11.988 5.930 1.00 88.81 89 ASP A O 1
ATOM 695 N N . ALA A 1 90 ? -34.059 -9.758 6.163 1.00 86.12 90 ALA A N 1
ATOM 696 C CA . ALA A 1 90 ? -32.609 -9.617 6.083 1.00 86.12 90 ALA A CA 1
ATOM 697 C C . ALA A 1 90 ? -31.844 -10.334 7.213 1.00 86.12 90 ALA A C 1
ATOM 699 O O . ALA A 1 90 ? -30.652 -10.603 7.044 1.00 86.12 90 ALA A O 1
ATOM 700 N N . ILE A 1 91 ? -32.499 -10.658 8.336 1.00 85.19 91 ILE A N 1
ATOM 701 C CA . ILE A 1 91 ? -31.901 -11.386 9.463 1.00 85.19 91 ILE A CA 1
ATOM 702 C C . ILE A 1 91 ? -32.262 -12.868 9.398 1.00 85.19 91 ILE A C 1
ATOM 704 O O . ILE A 1 91 ? -31.363 -13.701 9.431 1.00 85.19 91 ILE A O 1
ATOM 708 N N . THR A 1 92 ? -33.553 -13.213 9.317 1.00 85.06 92 THR A N 1
ATOM 709 C CA . THR A 1 92 ? -33.976 -14.624 9.417 1.00 85.06 92 THR A CA 1
ATOM 710 C C . THR A 1 92 ? -33.839 -15.403 8.115 1.00 85.06 92 THR A C 1
ATOM 712 O O . THR A 1 92 ? -33.849 -16.630 8.165 1.00 85.06 92 THR A O 1
ATOM 715 N N . LEU A 1 93 ? -33.698 -14.718 6.971 1.00 85.12 93 LEU A N 1
ATOM 716 C CA . LEU A 1 93 ? -33.686 -15.311 5.626 1.00 85.12 93 LEU A CA 1
ATOM 717 C C . LEU A 1 93 ? -34.977 -16.056 5.251 1.00 85.12 93 LEU A C 1
ATOM 719 O O . LEU A 1 93 ? -35.011 -16.782 4.259 1.00 85.12 93 LEU A O 1
ATOM 723 N N . GLU A 1 94 ? -36.046 -15.886 6.027 1.00 87.50 94 GLU A N 1
ATOM 724 C CA . GLU A 1 94 ? -37.346 -16.480 5.732 1.00 87.50 94 GLU A CA 1
ATOM 725 C C . GLU A 1 94 ? -38.111 -15.606 4.733 1.00 87.50 94 GLU A C 1
ATOM 727 O O . GLU A 1 94 ? -38.077 -14.374 4.814 1.00 87.50 94 GLU A O 1
ATOM 732 N N . VAL A 1 95 ? -38.813 -16.256 3.799 1.00 87.12 95 VAL A N 1
ATOM 733 C CA . VAL A 1 95 ? -39.702 -15.588 2.840 1.00 87.12 95 VAL A CA 1
ATOM 734 C C . VAL A 1 95 ? -40.838 -14.904 3.591 1.00 87.12 95 VAL A C 1
ATOM 736 O O . VAL A 1 95 ? -41.478 -15.506 4.457 1.00 87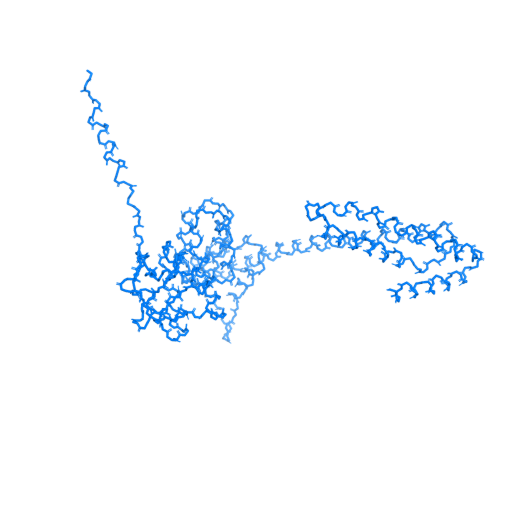.12 95 VAL A O 1
ATOM 739 N N . LEU A 1 96 ? -41.088 -13.640 3.256 1.00 84.00 96 LEU A N 1
ATOM 740 C CA . LEU A 1 96 ? -42.210 -12.891 3.803 1.00 84.00 96 LEU A CA 1
ATOM 741 C C . LEU A 1 96 ? -43.504 -13.313 3.097 1.00 84.00 96 LEU A C 1
ATOM 743 O O . LEU A 1 96 ? -43.645 -13.159 1.887 1.00 84.00 96 LEU A O 1
ATOM 747 N N . ASP A 1 97 ? -44.455 -13.832 3.874 1.00 82.62 97 ASP A N 1
ATOM 748 C CA . ASP A 1 97 ? -45.807 -14.164 3.419 1.00 82.62 97 ASP A CA 1
ATOM 749 C C . ASP A 1 97 ? -46.841 -13.378 4.255 1.00 82.62 97 ASP A C 1
ATOM 751 O O . ASP A 1 97 ? -46.962 -13.626 5.463 1.00 82.62 97 ASP A O 1
ATOM 755 N N . PRO A 1 98 ? -47.575 -12.408 3.672 1.00 81.25 98 PRO A N 1
ATOM 756 C CA . PRO A 1 98 ? -47.586 -12.029 2.254 1.00 81.25 98 PRO A CA 1
ATOM 757 C C . PRO A 1 98 ? -46.354 -11.215 1.821 1.00 81.25 98 PRO A C 1
ATOM 759 O O . PRO A 1 98 ? -45.796 -10.448 2.609 1.00 81.25 98 PRO A O 1
ATOM 762 N N . GLN A 1 99 ? -45.990 -11.343 0.540 1.00 83.50 99 GLN A N 1
ATOM 763 C CA . GLN A 1 99 ? -44.973 -10.513 -0.114 1.00 83.50 99 GLN A CA 1
ATOM 764 C C . GLN A 1 99 ? -45.380 -9.024 -0.033 1.00 83.50 99 GLN A C 1
ATOM 766 O O . GLN A 1 99 ? -46.543 -8.702 -0.298 1.00 83.50 99 GLN A O 1
ATOM 771 N N . PRO A 1 100 ? -44.474 -8.107 0.345 1.00 80.88 100 PRO A N 1
ATOM 772 C CA . PRO A 1 100 ? -44.780 -6.683 0.418 1.00 80.88 100 PRO A CA 1
ATOM 773 C C . PRO A 1 100 ? -44.966 -6.069 -0.978 1.00 80.88 100 PRO A C 1
ATOM 775 O O . PRO A 1 100 ? -44.135 -6.249 -1.862 1.00 80.88 100 PRO A O 1
ATOM 778 N N . ASP A 1 101 ? -46.035 -5.286 -1.153 1.00 77.50 101 ASP A N 1
ATOM 779 C CA . ASP A 1 101 ? -46.366 -4.640 -2.434 1.00 77.50 101 ASP A CA 1
ATOM 780 C C . ASP A 1 101 ? -45.468 -3.427 -2.764 1.00 77.50 101 ASP A C 1
ATOM 782 O O . ASP A 1 101 ? -45.367 -3.029 -3.926 1.00 77.50 101 ASP A O 1
ATOM 786 N N . VAL A 1 102 ? -44.849 -2.807 -1.749 1.00 80.56 102 VAL A N 1
ATOM 787 C CA . VAL A 1 102 ? -44.017 -1.598 -1.879 1.00 80.56 102 VAL A CA 1
ATOM 788 C C . VAL A 1 102 ? -42.758 -1.731 -1.024 1.00 80.56 102 VAL A C 1
ATOM 790 O O . VAL A 1 102 ? -42.817 -2.058 0.167 1.00 80.56 102 VAL A O 1
ATOM 793 N N . TYR A 1 103 ? -41.613 -1.470 -1.648 1.00 85.19 103 TYR A N 1
ATOM 794 C CA . TYR A 1 103 ? -40.308 -1.436 -1.007 1.00 85.19 103 TYR A CA 1
ATOM 795 C C . TYR A 1 103 ? -39.380 -0.463 -1.738 1.00 85.19 103 TYR A C 1
ATOM 797 O O . TYR A 1 103 ? -39.381 -0.380 -2.966 1.00 85.19 103 TYR A O 1
ATOM 805 N N . ASP A 1 104 ? -38.562 0.247 -0.967 1.00 87.12 104 ASP A N 1
ATOM 806 C CA . ASP A 1 104 ? -37.583 1.203 -1.470 1.00 87.12 104 ASP A CA 1
ATOM 807 C C . ASP A 1 104 ? -36.162 0.658 -1.302 1.00 87.12 104 ASP A C 1
ATOM 809 O O . ASP A 1 104 ? -35.764 0.194 -0.229 1.00 87.12 104 ASP A O 1
ATOM 813 N N . THR A 1 105 ? -35.355 0.741 -2.360 1.00 88.56 105 THR A N 1
ATOM 814 C CA . THR A 1 105 ? -33.944 0.342 -2.314 1.00 88.56 105 THR A CA 1
ATOM 815 C C . THR A 1 105 ? -33.117 1.342 -1.505 1.00 88.56 105 THR A C 1
ATOM 817 O O . THR A 1 105 ? -33.185 2.562 -1.703 1.00 88.56 105 THR A O 1
ATOM 820 N N . VAL A 1 106 ? -32.247 0.839 -0.630 1.00 87.62 106 VAL A N 1
ATOM 821 C CA . VAL A 1 106 ? -31.315 1.673 0.132 1.00 87.62 106 VAL A CA 1
ATOM 822 C C . VAL A 1 106 ? -30.190 2.158 -0.785 1.00 87.62 106 VAL A C 1
ATOM 824 O O . VAL A 1 106 ? -29.191 1.480 -1.002 1.00 87.62 106 VAL A O 1
ATOM 827 N N . ILE A 1 107 ? -30.327 3.379 -1.309 1.00 87.44 107 ILE A N 1
ATOM 828 C CA . ILE A 1 107 ? -29.309 3.985 -2.179 1.00 87.44 107 ILE A CA 1
ATOM 829 C C . ILE A 1 107 ? -28.015 4.258 -1.395 1.00 87.44 107 ILE A C 1
ATOM 831 O O . ILE A 1 107 ? -28.000 5.034 -0.432 1.00 87.44 107 ILE A O 1
ATOM 835 N N . VAL A 1 108 ? -26.907 3.676 -1.863 1.00 89.81 108 VAL A N 1
ATOM 836 C CA . VAL A 1 108 ? -25.560 3.878 -1.312 1.00 89.81 108 VAL A CA 1
ATOM 837 C C . VAL A 1 108 ? -24.837 4.994 -2.063 1.00 89.81 108 VAL A C 1
ATOM 839 O O . VAL A 1 108 ? -24.457 4.859 -3.225 1.00 89.81 108 VAL A O 1
ATOM 842 N N . ASN A 1 109 ? -24.605 6.117 -1.381 1.00 89.31 109 ASN A N 1
ATOM 843 C CA . ASN A 1 109 ? -23.775 7.200 -1.909 1.00 89.31 109 ASN A CA 1
ATOM 844 C C . ASN A 1 109 ? -22.272 6.937 -1.684 1.00 89.31 109 ASN A C 1
ATOM 846 O O . ASN A 1 109 ? -21.883 6.032 -0.948 1.00 89.31 109 ASN A O 1
ATOM 850 N N . ASN A 1 110 ? -21.410 7.778 -2.263 1.00 88.06 110 ASN A N 1
ATOM 851 C CA . ASN A 1 110 ? -19.950 7.623 -2.170 1.00 88.06 110 ASN A CA 1
ATOM 852 C C . ASN A 1 110 ? -19.418 7.583 -0.727 1.00 88.06 110 ASN A C 1
ATOM 854 O O . ASN A 1 110 ? -18.457 6.873 -0.445 1.00 88.06 110 ASN A O 1
ATOM 858 N N . ARG A 1 111 ? -20.044 8.323 0.198 1.00 85.31 111 ARG A N 1
ATOM 859 C CA . ARG A 1 111 ? -19.640 8.336 1.610 1.00 85.31 111 ARG A CA 1
ATOM 860 C C . ARG A 1 111 ? -20.011 7.031 2.309 1.00 85.31 111 ARG A C 1
ATOM 862 O O . ARG A 1 111 ? -19.207 6.504 3.066 1.00 85.31 111 ARG A O 1
ATOM 869 N N . MET A 1 112 ? -21.211 6.516 2.051 1.00 87.50 112 MET A N 1
ATOM 870 C CA . MET A 1 112 ? -21.641 5.216 2.563 1.00 87.50 112 MET A CA 1
ATOM 871 C C . MET A 1 112 ? -20.790 4.090 1.986 1.00 87.50 112 MET A C 1
ATOM 873 O O . MET A 1 112 ? -20.384 3.226 2.748 1.00 87.50 112 MET A O 1
ATOM 877 N N . ARG A 1 113 ? -20.449 4.136 0.691 1.00 87.62 113 ARG A N 1
ATOM 878 C CA . ARG A 1 113 ? -19.559 3.148 0.062 1.00 87.62 113 ARG A CA 1
ATOM 879 C C . ARG A 1 113 ? -18.197 3.103 0.755 1.00 87.62 113 ARG A C 1
ATOM 881 O O . ARG A 1 113 ? -17.805 2.050 1.224 1.00 87.62 113 ARG A O 1
ATOM 888 N N . SER A 1 114 ? -17.566 4.261 0.957 1.00 83.88 114 SER A N 1
ATOM 889 C CA . SER A 1 114 ? -16.310 4.361 1.716 1.00 83.88 114 SER A CA 1
ATOM 890 C C . SER A 1 114 ? -16.404 3.770 3.132 1.00 83.88 114 SER A C 1
ATOM 892 O O . SER A 1 114 ? -15.443 3.168 3.607 1.00 83.88 114 SER A O 1
ATOM 894 N N . GLN A 1 115 ? -17.534 3.956 3.824 1.00 83.75 115 GLN A N 1
ATOM 895 C CA . GLN A 1 115 ? -17.752 3.384 5.157 1.00 83.75 115 GLN A CA 1
ATOM 896 C C . GLN A 1 115 ? -17.977 1.868 5.102 1.00 83.75 115 GLN A C 1
ATOM 898 O O . GLN A 1 115 ? -17.462 1.146 5.951 1.00 83.75 115 GLN A O 1
ATOM 903 N N . LEU A 1 116 ? -18.723 1.387 4.104 1.00 86.94 116 LEU A N 1
ATOM 904 C CA . LEU A 1 116 ? -18.970 -0.035 3.874 1.00 86.94 116 LEU A CA 1
ATOM 905 C C . LEU A 1 116 ? -17.678 -0.770 3.549 1.00 86.94 116 LEU A C 1
ATOM 907 O O . LEU A 1 116 ? -17.421 -1.794 4.163 1.00 86.94 116 LEU A O 1
ATOM 911 N N . ASP A 1 117 ? -16.834 -0.214 2.679 1.00 83.00 117 ASP A N 1
ATOM 912 C CA . ASP A 1 117 ? -15.532 -0.793 2.335 1.00 83.00 117 ASP A CA 1
ATOM 913 C C . ASP A 1 117 ? -14.676 -0.993 3.599 1.00 83.00 117 ASP A C 1
ATOM 915 O O . ASP A 1 117 ? -14.067 -2.045 3.797 1.00 83.00 117 ASP A O 1
ATOM 919 N N . SER A 1 118 ? -14.684 -0.002 4.501 1.00 80.12 118 SER A N 1
ATOM 920 C CA . SER A 1 118 ? -13.992 -0.086 5.791 1.00 80.12 118 SER A CA 1
ATOM 921 C C . SER A 1 118 ? -14.619 -1.132 6.721 1.00 80.12 118 SER A C 1
ATOM 923 O O . SER A 1 118 ? -13.902 -1.961 7.281 1.00 80.12 118 SER A O 1
ATOM 925 N N . ALA A 1 119 ? -15.946 -1.135 6.863 1.00 82.31 119 ALA A N 1
ATOM 926 C CA . ALA A 1 119 ? -16.679 -2.052 7.732 1.00 82.31 119 ALA A CA 1
ATOM 927 C C . ALA A 1 119 ? -16.567 -3.521 7.284 1.00 82.31 119 ALA A C 1
ATOM 929 O O . ALA A 1 119 ? -16.280 -4.400 8.096 1.00 82.31 119 ALA A O 1
ATOM 930 N N . ILE A 1 120 ? -16.745 -3.778 5.988 1.00 86.00 120 ILE A N 1
ATOM 931 C CA . ILE A 1 120 ? -16.599 -5.093 5.356 1.00 86.00 120 ILE A CA 1
ATOM 932 C C . ILE A 1 120 ? -15.158 -5.574 5.500 1.00 86.00 120 ILE A C 1
ATOM 934 O O . ILE A 1 120 ? -14.938 -6.687 5.970 1.00 86.00 120 ILE A O 1
ATOM 938 N N . GLY A 1 121 ? -14.173 -4.722 5.187 1.00 83.00 121 GLY A N 1
ATOM 939 C CA . GLY A 1 121 ? -12.760 -5.063 5.342 1.00 83.00 121 GLY A CA 1
ATOM 940 C C . GLY A 1 121 ? -12.431 -5.509 6.768 1.00 83.00 121 GLY A C 1
ATOM 941 O O . GLY A 1 121 ? -11.782 -6.528 6.970 1.00 83.00 121 GLY A O 1
ATOM 942 N N . VAL A 1 122 ? -12.957 -4.813 7.773 1.00 79.50 122 VAL A N 1
ATOM 943 C CA . VAL A 1 122 ? -12.775 -5.173 9.185 1.00 79.50 122 VAL A CA 1
ATOM 944 C C . VAL A 1 122 ? -13.360 -6.549 9.528 1.00 79.50 122 VAL A C 1
ATOM 946 O O . VAL A 1 122 ? -12.721 -7.315 10.249 1.00 79.50 122 VAL A O 1
ATOM 949 N N . LEU A 1 123 ? -14.545 -6.887 9.016 1.00 83.19 123 LEU A N 1
ATOM 950 C CA . LEU A 1 123 ? -15.176 -8.195 9.237 1.00 83.19 123 LEU A CA 1
ATOM 951 C C . LEU A 1 123 ? -14.439 -9.324 8.501 1.00 83.19 123 LEU A C 1
ATOM 953 O O . LEU A 1 123 ? -14.250 -10.412 9.046 1.00 83.19 123 LEU A O 1
ATOM 957 N N . GLN A 1 124 ? -13.953 -9.041 7.295 1.00 88.81 124 GLN A N 1
ATOM 958 C CA . GLN A 1 124 ? -13.199 -9.975 6.461 1.00 88.81 124 GLN A CA 1
ATOM 959 C C . GLN A 1 124 ? -11.805 -10.315 7.024 1.00 88.81 124 GLN A C 1
ATOM 961 O O . GLN A 1 124 ? -11.212 -11.314 6.613 1.00 88.81 124 GLN A O 1
ATOM 966 N N . LEU A 1 125 ? -11.307 -9.580 8.033 1.00 86.44 125 LEU A N 1
ATOM 967 C CA . LEU A 1 125 ? -10.101 -9.950 8.795 1.00 86.44 125 LEU A CA 1
ATOM 968 C C . LEU A 1 125 ? -10.203 -11.318 9.481 1.00 86.44 125 LEU A C 1
ATOM 970 O O . LEU A 1 125 ? -9.178 -11.910 9.810 1.00 86.44 125 LEU A O 1
ATOM 974 N N . LEU A 1 126 ? -11.421 -11.808 9.715 1.00 84.19 126 LEU A N 1
ATOM 975 C CA . LEU A 1 126 ? -11.687 -13.101 10.346 1.00 84.19 126 LEU A CA 1
ATOM 976 C C . LEU A 1 126 ? -12.079 -14.188 9.330 1.00 84.19 126 LEU A C 1
ATOM 978 O O . LEU A 1 126 ? -12.527 -15.258 9.734 1.00 84.19 126 LEU A O 1
ATOM 982 N N . SER A 1 127 ? -11.938 -13.920 8.026 1.00 86.56 127 SER A N 1
ATOM 983 C CA . SER A 1 127 ? -12.254 -14.886 6.968 1.00 86.56 127 SER A CA 1
ATOM 984 C C . SER A 1 127 ? -11.359 -16.127 7.040 1.00 86.56 127 SER A C 1
ATOM 986 O O . SER A 1 127 ? -10.192 -16.052 7.418 1.00 86.56 127 SER A O 1
ATOM 988 N N . GLU A 1 128 ? -11.874 -17.283 6.629 1.00 85.75 128 GLU A N 1
ATOM 989 C CA . GLU A 1 128 ? -11.061 -18.500 6.519 1.00 85.75 128 GLU A CA 1
ATOM 990 C C . GLU A 1 128 ? -10.009 -18.380 5.397 1.00 85.75 128 GLU A C 1
ATOM 992 O O . GLU A 1 128 ? -8.906 -18.926 5.503 1.00 85.75 128 GLU A O 1
ATOM 997 N N . ASP A 1 129 ? -10.309 -17.605 4.349 1.00 88.38 129 ASP A N 1
ATOM 998 C CA . ASP A 1 129 ? -9.413 -17.396 3.212 1.00 88.38 129 ASP A CA 1
ATOM 999 C C . ASP A 1 129 ? -8.274 -16.425 3.568 1.00 88.38 129 ASP A C 1
ATOM 1001 O O . ASP A 1 129 ? -8.478 -15.321 4.082 1.00 88.38 129 ASP A O 1
ATOM 1005 N N . ARG A 1 130 ? -7.039 -16.842 3.274 1.00 92.81 130 ARG A N 1
ATOM 1006 C CA . ARG A 1 130 ? -5.830 -16.040 3.478 1.00 92.81 130 ARG A CA 1
ATOM 1007 C C . ARG A 1 130 ? -5.812 -14.776 2.617 1.00 92.81 130 ARG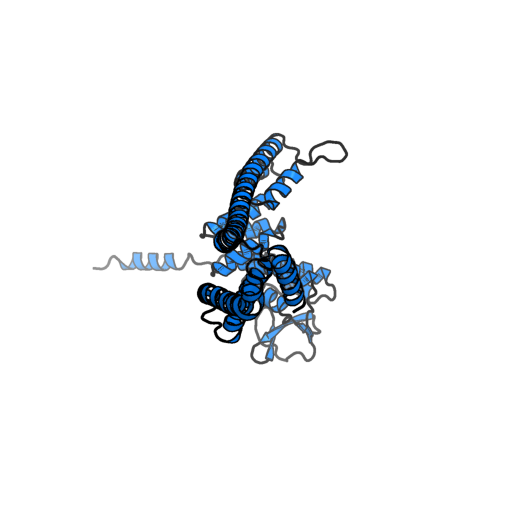 A C 1
ATOM 1009 O O . ARG A 1 130 ? -5.428 -13.725 3.123 1.00 92.81 130 ARG A O 1
ATOM 1016 N N . GLU A 1 131 ? -6.151 -14.868 1.334 1.00 91.69 131 GLU A N 1
ATOM 1017 C CA . GLU A 1 131 ? -6.047 -13.736 0.404 1.00 91.69 131 GLU A CA 1
ATOM 1018 C C . GLU A 1 131 ? -7.063 -12.647 0.746 1.00 91.69 131 GLU A C 1
ATOM 1020 O O . GLU A 1 131 ? -6.729 -11.459 0.712 1.00 91.69 131 GLU A O 1
ATOM 1025 N N . ILE A 1 132 ? -8.267 -13.050 1.169 1.00 89.31 132 ILE A N 1
ATOM 1026 C CA . ILE A 1 132 ? -9.280 -12.127 1.692 1.00 89.31 132 ILE A CA 1
ATOM 1027 C C . ILE A 1 132 ? -8.718 -11.400 2.917 1.00 89.31 132 ILE A C 1
ATOM 1029 O O . ILE A 1 132 ? -8.618 -10.176 2.901 1.00 89.31 132 ILE A O 1
ATOM 1033 N N . ARG A 1 133 ? -8.225 -12.132 3.926 1.00 91.81 133 ARG A N 1
ATOM 1034 C CA . ARG A 1 133 ? -7.643 -11.518 5.131 1.00 91.81 133 ARG A CA 1
ATOM 1035 C C . ARG A 1 133 ? -6.467 -10.593 4.834 1.00 91.81 133 ARG A C 1
ATOM 1037 O O . ARG A 1 133 ? -6.377 -9.520 5.425 1.00 91.81 133 ARG A O 1
ATOM 1044 N N . LEU A 1 134 ? -5.570 -10.974 3.924 1.00 92.38 134 LEU A N 1
ATOM 1045 C CA . LEU A 1 134 ? -4.426 -10.147 3.535 1.00 92.38 134 LEU A CA 1
ATOM 1046 C C . LEU A 1 134 ? -4.877 -8.842 2.871 1.00 92.38 134 LEU A C 1
ATOM 1048 O O . LEU A 1 134 ? -4.330 -7.777 3.167 1.00 92.38 134 LEU A O 1
ATOM 1052 N N . THR A 1 135 ? -5.866 -8.922 1.983 1.00 89.94 135 THR A N 1
ATOM 1053 C CA . THR A 1 135 ? -6.425 -7.764 1.277 1.00 89.94 135 THR A CA 1
ATOM 1054 C C . THR A 1 135 ? -7.116 -6.821 2.257 1.00 89.94 135 THR A C 1
ATOM 1056 O O . THR A 1 135 ? -6.827 -5.625 2.267 1.00 89.94 135 THR A O 1
ATOM 1059 N N . SER A 1 136 ? -7.932 -7.371 3.153 1.00 89.00 136 SER A N 1
ATOM 1060 C CA . SER A 1 136 ? -8.601 -6.650 4.235 1.00 89.00 136 SER A CA 1
ATOM 1061 C C . SER A 1 136 ? -7.623 -6.004 5.223 1.00 89.00 136 SER A C 1
ATOM 1063 O O . SER A 1 136 ? -7.808 -4.861 5.637 1.00 89.00 136 SER A O 1
ATOM 1065 N N . ALA A 1 137 ? -6.535 -6.693 5.579 1.00 90.94 137 ALA A N 1
ATOM 1066 C CA . ALA A 1 137 ? -5.505 -6.147 6.459 1.00 90.94 137 ALA A CA 1
ATOM 1067 C C . ALA A 1 137 ? -4.761 -4.969 5.813 1.00 90.94 137 ALA A C 1
ATOM 1069 O O . ALA A 1 137 ? -4.423 -4.007 6.504 1.00 90.94 137 ALA A O 1
ATOM 1070 N N . LYS A 1 138 ? -4.521 -5.024 4.494 1.00 90.06 138 LYS A N 1
ATOM 1071 C CA . LYS A 1 138 ? -3.901 -3.930 3.732 1.00 90.06 138 LYS A CA 1
ATOM 1072 C C . LYS A 1 138 ? -4.836 -2.730 3.597 1.00 90.06 138 LYS A C 1
ATOM 1074 O O . LYS A 1 138 ? -4.407 -1.621 3.894 1.00 90.06 138 LYS A O 1
ATOM 1079 N N . SER A 1 139 ? -6.097 -2.942 3.213 1.00 84.62 139 SER A N 1
ATOM 1080 C CA . SER A 1 139 ? -7.069 -1.851 3.028 1.00 84.62 139 SER A CA 1
ATOM 1081 C C . SER A 1 139 ? -7.353 -1.085 4.323 1.00 84.62 139 SER A C 1
ATOM 1083 O O . SER A 1 139 ? -7.538 0.130 4.306 1.00 84.62 139 SER A O 1
ATOM 1085 N N . LEU A 1 140 ? -7.306 -1.767 5.470 1.00 84.38 140 LEU A N 1
ATOM 1086 C CA . LEU A 1 140 ? -7.458 -1.145 6.785 1.00 84.38 140 LEU A CA 1
ATOM 1087 C C . LEU A 1 140 ? -6.403 -0.063 7.060 1.00 84.38 140 LEU A C 1
ATOM 1089 O O . LEU A 1 140 ? -6.677 0.904 7.770 1.00 84.38 140 LEU A O 1
ATOM 1093 N N . GLN A 1 141 ? -5.197 -0.202 6.508 1.00 85.06 141 GLN A N 1
ATOM 1094 C CA . GLN A 1 141 ? -4.126 0.750 6.773 1.00 85.06 141 GLN A CA 1
ATOM 1095 C C . GLN A 1 141 ? -4.441 2.166 6.264 1.00 85.06 141 GLN A C 1
ATOM 1097 O O . GLN A 1 141 ? -3.891 3.139 6.784 1.00 85.06 141 GLN A O 1
ATOM 1102 N N . ASP A 1 142 ? -5.315 2.292 5.266 1.00 81.00 142 ASP A N 1
ATOM 1103 C CA . ASP A 1 142 ? -5.693 3.580 4.686 1.00 81.00 142 ASP A CA 1
ATOM 1104 C C . ASP A 1 142 ? -6.655 4.367 5.588 1.00 81.00 142 ASP A C 1
ATOM 1106 O O . ASP A 1 142 ? -6.638 5.596 5.573 1.00 81.00 142 ASP A O 1
ATOM 1110 N N . ASN A 1 143 ? -7.443 3.677 6.423 1.00 76.75 143 ASN A N 1
ATOM 1111 C CA . ASN A 1 143 ? -8.452 4.267 7.306 1.00 76.75 143 ASN A CA 1
ATOM 1112 C C . ASN A 1 143 ? -8.400 3.647 8.714 1.00 76.75 143 ASN A C 1
ATOM 1114 O O . ASN A 1 143 ? -9.259 2.859 9.111 1.00 76.75 143 ASN A O 1
ATOM 1118 N N . LEU A 1 144 ? -7.389 4.030 9.496 1.00 82.38 144 LEU A N 1
ATOM 1119 C CA . LEU A 1 144 ? -7.205 3.547 10.866 1.00 82.38 144 LEU A CA 1
ATOM 1120 C C . LEU A 1 144 ? -8.023 4.375 11.866 1.00 82.38 144 LEU A C 1
ATOM 1122 O O . LEU A 1 144 ? -7.658 5.496 12.215 1.00 82.38 144 LEU A O 1
ATOM 1126 N N . LEU A 1 145 ? -9.128 3.803 12.351 1.00 80.56 145 LEU A N 1
ATOM 1127 C CA . LEU A 1 145 ? -9.985 4.410 13.373 1.00 80.56 145 LEU A CA 1
ATOM 1128 C C . LEU A 1 145 ? -9.730 3.778 14.755 1.00 80.56 145 LEU A C 1
ATOM 1130 O O . LEU A 1 145 ? -9.639 2.552 14.851 1.00 80.56 145 LEU A O 1
ATOM 1134 N N . PRO A 1 146 ? -9.725 4.558 15.857 1.00 82.88 146 PRO A N 1
ATOM 1135 C CA . PRO A 1 146 ? -9.559 4.013 17.210 1.00 82.88 146 PRO A CA 1
ATOM 1136 C C . PRO A 1 146 ? -10.599 2.950 17.598 1.00 82.88 146 PRO A C 1
ATOM 1138 O O . PRO A 1 146 ? -10.295 2.025 18.349 1.00 82.88 146 PRO A O 1
ATOM 1141 N N . ALA A 1 147 ? -11.816 3.045 17.049 1.00 80.31 147 ALA A N 1
ATOM 1142 C CA . ALA A 1 147 ? -12.901 2.089 17.283 1.00 80.31 147 ALA A CA 1
ATOM 1143 C C . ALA A 1 147 ? -12.587 0.661 16.791 1.00 80.31 147 ALA A C 1
ATOM 1145 O O . ALA A 1 147 ? -13.239 -0.286 17.222 1.00 80.31 147 ALA A O 1
ATOM 1146 N N . LEU A 1 148 ? -11.580 0.491 15.926 1.00 81.38 148 LEU A N 1
ATOM 1147 C CA . LEU A 1 148 ? -11.190 -0.802 15.354 1.00 81.38 148 LEU A CA 1
ATOM 1148 C C . LEU A 1 148 ? -10.274 -1.616 16.273 1.00 81.38 148 LEU A C 1
ATOM 1150 O O . LEU A 1 148 ? -10.032 -2.794 16.021 1.00 81.38 148 LEU A O 1
ATOM 1154 N N . LEU A 1 149 ? -9.767 -1.026 17.357 1.00 87.00 149 LEU A N 1
ATOM 1155 C CA . LEU A 1 149 ? -8.819 -1.696 18.244 1.00 87.00 149 LEU A CA 1
ATOM 1156 C C . LEU A 1 149 ? -9.335 -3.041 18.812 1.00 87.00 149 LEU A C 1
ATOM 1158 O O . LEU A 1 149 ? -8.569 -4.006 18.805 1.00 87.00 149 LEU A O 1
ATOM 1162 N N . PRO A 1 150 ? -10.605 -3.187 19.252 1.00 85.12 150 PRO A N 1
ATOM 1163 C CA . PRO A 1 150 ? -11.103 -4.460 19.779 1.00 85.12 150 PRO A CA 1
ATOM 1164 C C . PRO A 1 150 ? -11.129 -5.587 18.738 1.00 85.12 150 PRO A C 1
ATOM 1166 O O . PRO A 1 150 ? -10.741 -6.717 19.040 1.00 85.12 150 PRO A O 1
ATOM 1169 N N . ILE A 1 151 ? -11.555 -5.288 17.509 1.00 82.25 151 ILE A N 1
ATOM 1170 C CA . ILE A 1 151 ? -11.637 -6.279 16.429 1.00 82.25 151 ILE A CA 1
ATOM 1171 C C . ILE A 1 151 ? -10.256 -6.611 15.861 1.00 82.25 151 ILE A C 1
ATOM 1173 O O . ILE A 1 151 ? -9.978 -7.779 15.606 1.00 82.25 151 ILE A O 1
ATOM 1177 N N . LEU A 1 152 ? -9.343 -5.637 15.803 1.00 88.25 152 LEU A N 1
ATOM 1178 C CA . LEU A 1 152 ? -7.927 -5.874 15.519 1.00 88.25 152 LEU A CA 1
ATOM 1179 C C . LEU A 1 152 ? -7.286 -6.819 16.537 1.00 88.25 152 LEU A C 1
ATOM 1181 O O . LEU A 1 152 ? -6.575 -7.741 16.150 1.00 88.25 152 LEU A O 1
ATOM 1185 N N . ASN A 1 153 ? -7.560 -6.628 17.830 1.00 90.19 153 ASN A N 1
ATOM 1186 C CA . ASN A 1 153 ? -7.060 -7.515 18.881 1.00 90.19 153 ASN A CA 1
ATOM 1187 C C . ASN A 1 153 ? -7.608 -8.940 18.722 1.00 90.19 153 ASN A C 1
ATOM 1189 O O . ASN A 1 153 ? -6.867 -9.905 18.906 1.00 90.19 153 ASN A O 1
ATOM 1193 N N . LYS A 1 154 ? -8.892 -9.075 18.360 1.00 86.94 154 LYS A N 1
ATOM 1194 C CA . LYS A 1 154 ? -9.521 -10.372 18.075 1.00 86.94 154 LYS A CA 1
ATOM 1195 C C . LYS A 1 154 ? -8.872 -11.050 16.865 1.00 86.94 154 LYS A C 1
ATOM 1197 O O . LYS A 1 154 ? -8.517 -12.220 16.965 1.00 86.94 154 LYS A O 1
ATOM 1202 N N . ALA A 1 155 ? -8.671 -10.313 15.771 1.00 89.31 155 ALA A N 1
ATOM 1203 C CA . ALA A 1 155 ? -8.012 -10.815 14.569 1.00 89.31 155 ALA A CA 1
ATOM 1204 C C . ALA A 1 155 ? -6.566 -11.244 14.862 1.00 89.31 155 ALA A C 1
ATOM 1206 O O . ALA A 1 155 ? -6.198 -12.378 14.584 1.00 89.31 155 ALA A O 1
ATOM 1207 N N . LEU A 1 156 ? -5.774 -10.403 15.537 1.00 92.50 156 LEU A N 1
ATOM 1208 C CA . LEU A 1 156 ? -4.397 -10.722 15.939 1.00 92.50 156 LEU A CA 1
ATOM 1209 C C . LEU A 1 156 ? -4.287 -11.962 16.836 1.00 92.50 156 LEU A C 1
ATOM 1211 O O . LEU A 1 156 ? -3.281 -12.662 16.775 1.00 92.50 156 LEU A O 1
ATOM 1215 N N . ALA A 1 157 ? -5.287 -12.229 17.679 1.00 91.19 157 ALA A N 1
ATOM 1216 C CA . ALA A 1 157 ? -5.292 -13.399 18.554 1.00 91.19 157 ALA A CA 1
ATOM 1217 C C . ALA A 1 157 ? -5.577 -14.717 17.810 1.00 91.19 157 ALA A C 1
ATOM 1219 O O . ALA A 1 157 ? -5.202 -15.780 18.303 1.00 91.19 157 ALA A O 1
ATOM 1220 N N . GLN A 1 158 ? -6.260 -14.654 16.664 1.00 89.94 158 GLN A N 1
ATOM 1221 C CA . GLN A 1 158 ? -6.629 -15.819 15.850 1.00 89.94 158 GLN A CA 1
ATOM 1222 C C . GLN A 1 158 ? -5.702 -16.016 14.646 1.00 89.94 158 GLN A C 1
ATOM 1224 O O . GLN A 1 158 ? -5.595 -17.125 14.127 1.00 89.94 158 GLN A O 1
ATOM 1229 N N . GLU A 1 159 ? -5.030 -14.954 14.209 1.00 93.44 159 GLU A N 1
ATOM 1230 C CA . GLU A 1 159 ? -4.189 -14.958 13.024 1.00 93.44 159 GLU A CA 1
ATOM 1231 C C . GLU A 1 159 ? -2.933 -15.826 13.199 1.00 93.44 159 GLU A C 1
ATOM 1233 O O . GLU A 1 159 ? -2.247 -15.789 14.222 1.00 93.44 159 GLU A O 1
ATOM 1238 N N . THR A 1 160 ? -2.601 -16.584 12.155 1.00 93.06 160 THR A N 1
ATOM 1239 C CA . THR A 1 160 ? -1.430 -17.473 12.115 1.00 93.06 160 THR A CA 1
ATOM 1240 C C . THR A 1 160 ? -0.390 -17.046 11.080 1.00 93.06 160 THR A C 1
ATOM 1242 O O . THR A 1 160 ? 0.791 -17.372 11.221 1.00 93.06 160 THR A O 1
ATOM 1245 N N . ASP A 1 161 ? -0.809 -16.336 10.030 1.00 96.25 161 ASP A N 1
ATOM 1246 C CA . ASP A 1 161 ? 0.063 -15.900 8.946 1.00 96.25 161 ASP A CA 1
ATOM 1247 C C . ASP A 1 161 ? 0.945 -14.725 9.396 1.00 96.25 161 ASP A C 1
ATOM 1249 O O . ASP A 1 161 ? 0.468 -13.679 9.833 1.00 96.25 161 ASP A O 1
ATOM 1253 N N . GLN A 1 162 ? 2.263 -14.890 9.277 1.00 94.88 162 GLN A N 1
ATOM 1254 C CA . GLN A 1 162 ? 3.242 -13.912 9.766 1.00 94.88 162 GLN A CA 1
ATOM 1255 C C . GLN A 1 162 ? 3.188 -12.570 9.024 1.00 94.88 162 GLN A C 1
ATOM 1257 O O . GLN A 1 162 ? 3.519 -11.534 9.605 1.00 94.88 162 GLN A O 1
ATOM 1262 N N . GLU A 1 163 ? 2.800 -12.566 7.747 1.00 94.81 163 GLU A N 1
ATOM 1263 C CA . GLU A 1 163 ? 2.648 -11.339 6.969 1.00 94.81 163 GLU A CA 1
ATOM 1264 C C . GLU A 1 163 ? 1.446 -10.541 7.477 1.00 94.81 163 GLU A C 1
ATOM 1266 O O . GLU A 1 163 ? 1.579 -9.347 7.755 1.00 94.81 163 GLU A O 1
ATOM 1271 N N . ILE A 1 164 ? 0.311 -11.213 7.673 1.00 94.88 164 ILE A N 1
ATOM 1272 C CA . ILE A 1 164 ? -0.922 -10.590 8.164 1.00 94.88 164 ILE A CA 1
ATOM 1273 C C . ILE A 1 164 ? -0.739 -10.101 9.605 1.00 94.88 164 ILE A C 1
ATOM 1275 O O . ILE A 1 164 ? -1.054 -8.947 9.891 1.00 94.88 164 ILE A O 1
ATOM 1279 N N . ILE A 1 165 ? -0.132 -10.903 10.494 1.00 95.25 165 ILE A N 1
ATOM 1280 C CA . ILE A 1 165 ? 0.187 -10.480 11.874 1.00 95.25 165 ILE A CA 1
ATOM 1281 C C . ILE A 1 165 ? 1.008 -9.192 11.866 1.00 95.25 165 ILE A C 1
ATOM 1283 O O . ILE A 1 165 ? 0.726 -8.280 12.641 1.00 95.25 165 ILE A O 1
ATOM 1287 N N . ARG A 1 166 ? 2.024 -9.101 10.997 1.00 93.88 166 ARG A N 1
ATOM 1288 C CA . ARG A 1 166 ? 2.868 -7.905 10.898 1.00 93.88 166 ARG A CA 1
ATOM 1289 C C . ARG A 1 166 ? 2.048 -6.680 10.495 1.00 93.88 166 ARG A C 1
ATOM 1291 O O . ARG A 1 166 ? 2.163 -5.649 11.149 1.00 93.88 166 ARG A O 1
ATOM 1298 N N . ILE A 1 167 ? 1.205 -6.807 9.471 1.00 93.56 167 ILE A N 1
ATOM 1299 C CA . ILE A 1 167 ? 0.342 -5.721 8.981 1.00 93.56 167 ILE A CA 1
ATOM 1300 C C . ILE A 1 167 ? -0.641 -5.276 10.070 1.00 93.56 167 ILE A C 1
ATOM 1302 O O . ILE A 1 167 ? -0.738 -4.087 10.363 1.00 93.56 167 ILE A O 1
ATOM 1306 N N . LEU A 1 168 ? -1.330 -6.218 10.718 1.00 93.38 168 LEU A N 1
ATOM 1307 C CA . LEU A 1 168 ? -2.307 -5.915 11.763 1.00 93.38 168 LEU A CA 1
ATOM 1308 C C . LEU A 1 168 ? -1.658 -5.302 13.003 1.00 93.38 168 LEU A C 1
ATOM 1310 O O . LEU A 1 168 ? -2.217 -4.383 13.598 1.00 93.38 168 LEU A O 1
ATOM 1314 N N . LYS A 1 169 ? -0.470 -5.772 13.389 1.00 94.62 169 LYS A N 1
ATOM 1315 C CA . LYS A 1 169 ? 0.261 -5.232 14.537 1.00 94.62 169 LYS A CA 1
ATOM 1316 C C . LYS A 1 169 ? 0.833 -3.844 14.247 1.00 94.62 169 LYS A C 1
ATOM 1318 O O . LYS A 1 169 ? 0.880 -3.011 15.149 1.00 94.62 169 LYS A O 1
ATOM 1323 N N . GLU A 1 170 ? 1.211 -3.563 13.002 1.00 94.38 170 GLU A N 1
ATOM 1324 C CA . GLU A 1 170 ? 1.576 -2.215 12.556 1.00 94.38 170 GLU A CA 1
ATOM 1325 C C . GLU A 1 170 ? 0.371 -1.272 12.647 1.00 94.38 170 GLU A C 1
ATOM 1327 O O . GLU A 1 170 ? 0.456 -0.245 13.317 1.00 94.38 170 GLU A O 1
ATOM 1332 N N . SER A 1 171 ? -0.778 -1.672 12.095 1.00 93.44 171 SER A N 1
ATOM 1333 C CA . SER A 1 171 ? -2.051 -0.943 12.197 1.00 93.44 171 SER A CA 1
ATOM 1334 C C . SER A 1 171 ? -2.470 -0.682 13.648 1.00 93.44 171 SER A C 1
ATOM 1336 O O . SER A 1 171 ? -2.810 0.444 14.013 1.00 93.44 171 SER A O 1
ATOM 1338 N N . GLN A 1 172 ? -2.393 -1.707 14.500 1.00 94.75 172 GLN A N 1
ATOM 1339 C CA . GLN A 1 172 ? -2.656 -1.601 15.934 1.00 94.75 172 GLN A CA 1
ATOM 1340 C C . GLN A 1 172 ? -1.706 -0.598 16.596 1.00 94.75 172 GLN A C 1
ATOM 1342 O O . GLN A 1 172 ? -2.150 0.255 17.359 1.00 94.75 172 GLN A O 1
ATOM 1347 N N . SER A 1 173 ? -0.409 -0.672 16.291 1.00 95.88 173 SER A N 1
ATOM 1348 C CA . SER A 1 173 ? 0.595 0.224 16.870 1.00 95.88 173 SER A CA 1
ATOM 1349 C C . SER A 1 173 ? 0.356 1.673 16.454 1.00 95.88 173 SER A C 1
ATOM 1351 O O . SER A 1 173 ? 0.452 2.558 17.293 1.00 95.88 173 SER A O 1
ATOM 1353 N N . VAL A 1 174 ? -0.032 1.929 15.200 1.00 94.81 174 VAL A N 1
ATOM 1354 C CA . VAL A 1 174 ? -0.412 3.279 14.751 1.00 94.81 174 VAL A CA 1
ATOM 1355 C C . VAL A 1 174 ? -1.590 3.825 15.564 1.00 94.81 174 VAL A C 1
ATOM 1357 O O . VAL A 1 174 ? -1.523 4.963 16.016 1.00 94.81 174 VAL A O 1
ATOM 1360 N N . ILE A 1 175 ? -2.628 3.019 15.815 1.00 93.50 175 ILE A N 1
ATOM 1361 C CA . ILE A 1 175 ? -3.771 3.422 16.656 1.00 93.50 175 ILE A CA 1
ATOM 1362 C C . ILE A 1 175 ? -3.330 3.680 18.107 1.00 93.50 175 ILE A C 1
ATOM 1364 O O . ILE A 1 175 ? -3.766 4.644 18.735 1.00 93.50 175 ILE A O 1
ATOM 1368 N N . LEU A 1 176 ? -2.446 2.837 18.646 1.00 95.06 176 LEU A N 1
ATOM 1369 C CA . LEU A 1 176 ? -1.949 2.942 20.020 1.00 95.06 176 LEU A CA 1
ATOM 1370 C C . LEU A 1 176 ? -1.027 4.147 20.257 1.00 95.06 176 LEU A C 1
ATOM 1372 O O . LEU A 1 176 ? -0.761 4.462 21.414 1.00 95.06 176 LEU A O 1
ATOM 1376 N N . LEU A 1 177 ? -0.592 4.868 19.217 1.00 93.88 177 LEU A N 1
ATOM 1377 C CA . LEU A 1 177 ? 0.113 6.146 19.382 1.00 93.88 177 LEU A CA 1
ATOM 1378 C C . LEU A 1 177 ? -0.749 7.218 20.068 1.00 93.88 177 LEU A C 1
ATOM 1380 O O . LEU A 1 177 ? -0.198 8.164 20.619 1.00 93.88 177 LEU A O 1
ATOM 1384 N N . ASP A 1 178 ? -2.075 7.070 20.048 1.00 91.94 178 ASP A N 1
ATOM 1385 C CA . ASP A 1 178 ? -3.034 7.953 20.723 1.00 91.94 178 ASP A CA 1
ATOM 1386 C C . ASP A 1 178 ? -3.581 7.365 22.037 1.00 91.94 178 ASP A C 1
ATOM 1388 O O . ASP A 1 178 ? -4.527 7.894 22.624 1.00 91.94 178 ASP A O 1
ATOM 1392 N N . ALA A 1 179 ? -3.000 6.263 22.528 1.00 92.75 179 ALA A N 1
ATOM 1393 C CA . ALA A 1 179 ? -3.398 5.664 23.798 1.00 92.75 179 ALA A CA 1
ATOM 1394 C C . ALA A 1 179 ? -3.145 6.619 24.975 1.00 92.75 179 ALA A C 1
ATOM 1396 O O . ALA A 1 179 ? -2.162 7.358 24.997 1.00 92.75 179 ALA A O 1
ATOM 1397 N N . THR A 1 180 ? -3.990 6.564 26.008 1.00 91.38 180 THR A N 1
ATOM 1398 C CA . THR A 1 180 ? -3.820 7.386 27.220 1.00 91.38 180 THR A CA 1
ATOM 1399 C C . THR A 1 180 ? -2.584 6.983 28.027 1.00 91.38 180 THR A C 1
ATOM 1401 O O . THR A 1 180 ? -1.927 7.834 28.624 1.00 91.38 180 THR A O 1
ATOM 1404 N N . ASP A 1 181 ? -2.249 5.691 28.028 1.00 93.75 181 ASP A N 1
ATOM 1405 C CA . ASP A 1 181 ? -1.093 5.138 28.735 1.00 93.75 181 ASP A CA 1
ATOM 1406 C C . ASP A 1 181 ? 0.210 5.386 27.959 1.00 93.75 181 ASP A C 1
ATOM 1408 O O . ASP A 1 181 ? 0.356 4.976 26.806 1.00 93.75 181 ASP A O 1
ATOM 1412 N N . SER A 1 182 ? 1.183 6.031 28.609 1.00 94.25 182 SER A N 1
ATOM 1413 C CA . SER A 1 182 ? 2.493 6.311 28.018 1.00 94.25 182 SER A CA 1
ATOM 1414 C C . SER A 1 182 ? 3.289 5.048 27.700 1.00 94.25 182 SER A C 1
ATOM 1416 O O . SER A 1 182 ? 4.060 5.061 26.743 1.00 94.25 182 SER A O 1
ATOM 1418 N N . GLN A 1 183 ? 3.106 3.960 28.458 1.00 95.19 183 GLN A N 1
ATOM 1419 C CA . GLN A 1 183 ? 3.815 2.708 28.187 1.00 95.19 183 GLN A CA 1
ATOM 1420 C C . GLN A 1 183 ? 3.318 2.062 26.888 1.00 95.19 183 GLN A C 1
ATOM 1422 O O . GLN A 1 183 ? 4.125 1.634 26.066 1.00 95.19 183 GLN A O 1
ATOM 1427 N N . GLN A 1 184 ? 2.002 2.073 26.650 1.00 95.50 184 GLN A N 1
ATOM 1428 C CA . GLN A 1 184 ? 1.419 1.582 25.396 1.00 95.50 184 GLN A CA 1
ATOM 1429 C C . GLN A 1 184 ? 1.897 2.391 24.187 1.00 95.50 184 GLN A C 1
ATOM 1431 O O . GLN A 1 184 ? 2.236 1.804 23.157 1.00 95.50 184 GLN A O 1
ATOM 1436 N N . ARG A 1 185 ? 1.987 3.724 24.320 1.00 96.00 185 ARG A N 1
ATOM 1437 C CA . ARG A 1 185 ? 2.557 4.581 23.268 1.00 96.00 185 ARG A CA 1
ATOM 1438 C C . ARG A 1 185 ? 4.021 4.234 22.998 1.00 96.00 185 ARG A C 1
ATOM 1440 O O . ARG A 1 185 ? 4.419 4.125 21.841 1.00 96.00 185 ARG A O 1
ATOM 1447 N N . LEU A 1 186 ? 4.818 4.010 24.043 1.00 96.69 186 LEU A N 1
ATOM 1448 C CA . LEU A 1 186 ? 6.225 3.632 23.907 1.00 96.69 186 LEU A CA 1
ATOM 1449 C C . LEU A 1 186 ? 6.397 2.282 23.186 1.00 96.69 186 LEU A C 1
ATOM 1451 O O . LEU A 1 186 ? 7.212 2.170 22.270 1.00 96.69 186 LEU A O 1
ATOM 1455 N N . ASP A 1 187 ? 5.608 1.273 23.557 1.00 96.06 187 ASP A N 1
ATOM 1456 C CA . ASP A 1 187 ? 5.643 -0.054 22.932 1.00 96.06 187 ASP A CA 1
ATOM 1457 C C . ASP A 1 187 ? 5.236 0.004 21.451 1.00 96.06 187 ASP A C 1
ATOM 1459 O O . ASP A 1 187 ? 5.874 -0.629 20.601 1.00 96.06 187 ASP A O 1
ATOM 1463 N N . ALA A 1 188 ? 4.230 0.820 21.123 1.00 96.69 188 ALA A N 1
ATOM 1464 C CA . ALA A 1 188 ? 3.820 1.085 19.750 1.00 96.69 188 ALA A CA 1
ATOM 1465 C C . ALA A 1 188 ? 4.946 1.727 18.923 1.00 96.69 188 ALA A C 1
ATOM 1467 O O . ALA A 1 188 ? 5.261 1.255 17.830 1.00 96.69 188 ALA A O 1
ATOM 1468 N N . VAL A 1 189 ? 5.611 2.757 19.456 1.00 97.31 189 VAL A N 1
ATOM 1469 C CA . VAL A 1 189 ? 6.748 3.418 18.791 1.00 97.31 189 VAL A CA 1
ATOM 1470 C C . VAL A 1 189 ? 7.898 2.438 18.551 1.00 97.31 189 VAL A C 1
ATOM 1472 O O . VAL A 1 189 ? 8.458 2.395 17.453 1.00 97.31 189 VAL A O 1
ATOM 1475 N N . ASN A 1 190 ? 8.221 1.604 19.542 1.00 96.31 190 ASN A N 1
ATOM 1476 C CA . ASN A 1 190 ? 9.267 0.589 19.422 1.00 96.31 190 ASN A CA 1
ATOM 1477 C C . ASN A 1 190 ? 8.954 -0.443 18.330 1.00 96.31 190 ASN A C 1
ATOM 1479 O O . ASN A 1 190 ? 9.860 -0.877 17.617 1.00 96.31 190 ASN A O 1
ATOM 1483 N N . TYR A 1 191 ? 7.684 -0.819 18.164 1.00 95.81 191 TYR A N 1
ATOM 1484 C CA . TYR A 1 191 ? 7.274 -1.702 17.076 1.00 95.81 191 TYR A CA 1
ATOM 1485 C C . TYR A 1 191 ? 7.412 -1.018 15.705 1.00 95.81 191 TYR A C 1
ATOM 1487 O O . TYR A 1 191 ? 8.022 -1.568 14.778 1.00 95.81 191 TYR A O 1
ATOM 1495 N N . LEU A 1 192 ? 6.911 0.217 15.600 1.00 96.50 192 LEU A N 1
ATOM 1496 C CA . LEU A 1 192 ? 6.900 1.007 14.366 1.00 96.50 192 LEU A CA 1
ATOM 1497 C C . LEU A 1 192 ? 8.295 1.427 13.891 1.00 96.50 192 LEU A C 1
ATOM 1499 O O . LEU A 1 192 ? 8.486 1.624 12.694 1.00 96.50 192 LEU A O 1
ATOM 1503 N N . MET A 1 193 ? 9.291 1.484 14.779 1.00 95.25 193 MET A N 1
ATOM 1504 C CA . MET A 1 193 ? 10.695 1.764 14.441 1.00 95.25 193 MET A CA 1
ATOM 1505 C C . MET A 1 193 ? 11.255 0.852 13.336 1.00 95.25 193 MET A C 1
ATOM 1507 O O . MET A 1 193 ? 12.156 1.245 12.596 1.00 95.25 193 MET A O 1
ATOM 1511 N N . SER A 1 194 ? 10.734 -0.373 13.218 1.00 92.62 194 SER A N 1
ATOM 1512 C CA . SER A 1 194 ? 11.163 -1.342 12.202 1.00 92.62 194 SER A CA 1
ATOM 1513 C C . SER A 1 194 ? 10.479 -1.180 10.833 1.00 92.62 194 SER A C 1
ATOM 1515 O O . SER A 1 194 ? 10.911 -1.816 9.857 1.00 92.62 194 SER A O 1
ATOM 1517 N N . SER A 1 195 ? 9.447 -0.327 10.749 1.00 92.19 195 SER A N 1
ATOM 1518 C CA . SER A 1 195 ? 8.662 -0.089 9.534 1.00 92.19 195 SER A CA 1
ATOM 1519 C C . SER A 1 195 ? 9.519 0.515 8.414 1.00 92.19 195 SER A C 1
ATOM 1521 O O . SER A 1 195 ? 10.584 1.098 8.630 1.00 92.19 195 SER A O 1
ATOM 1523 N N . SER A 1 196 ? 9.073 0.314 7.176 1.00 90.31 196 SER A N 1
ATOM 1524 C CA . SER A 1 196 ? 9.691 0.886 5.967 1.00 90.31 196 SER A CA 1
ATOM 1525 C C . SER A 1 196 ? 8.722 1.804 5.228 1.00 90.31 196 SER A C 1
ATOM 1527 O O . SER A 1 196 ? 8.958 2.125 4.069 1.00 90.31 196 SER A O 1
ATOM 1529 N N . GLU A 1 197 ? 7.627 2.188 5.881 1.00 91.12 197 GLU A N 1
ATOM 1530 C CA . GLU A 1 197 ? 6.551 2.956 5.273 1.00 91.12 197 GLU A CA 1
ATOM 1531 C C . GLU A 1 197 ? 6.740 4.453 5.514 1.00 91.12 197 GLU A C 1
ATOM 1533 O O . GLU A 1 197 ? 6.911 4.913 6.649 1.00 91.12 197 GLU A O 1
ATOM 1538 N N . ARG A 1 198 ? 6.647 5.246 4.439 1.00 92.94 198 ARG A N 1
ATOM 1539 C CA . ARG A 1 198 ? 6.738 6.714 4.520 1.00 92.94 198 ARG A CA 1
ATOM 1540 C C . ARG A 1 198 ? 5.622 7.299 5.391 1.00 92.94 198 ARG A C 1
ATOM 1542 O O . ARG A 1 198 ? 5.886 8.185 6.198 1.00 92.94 198 ARG A O 1
ATOM 1549 N N . ARG A 1 199 ? 4.415 6.732 5.303 1.00 92.25 199 ARG A N 1
ATOM 1550 C CA . ARG A 1 199 ? 3.258 7.111 6.127 1.00 92.25 199 ARG A CA 1
ATOM 1551 C C . ARG A 1 199 ? 3.544 6.975 7.625 1.00 92.25 199 ARG A C 1
ATOM 1553 O O . ARG A 1 199 ? 3.242 7.885 8.386 1.00 92.25 199 ARG A O 1
ATOM 1560 N N . VAL A 1 200 ? 4.148 5.868 8.067 1.00 93.75 200 VAL A N 1
ATOM 1561 C CA . VAL A 1 200 ? 4.463 5.657 9.496 1.00 93.75 200 VAL A CA 1
ATOM 1562 C C . VAL A 1 200 ? 5.452 6.704 9.993 1.00 93.75 200 VAL A C 1
ATOM 1564 O O . VAL A 1 200 ? 5.268 7.273 11.068 1.00 93.75 200 VAL A O 1
ATOM 1567 N N . ARG A 1 201 ? 6.467 7.013 9.182 1.00 95.31 201 ARG A N 1
ATOM 1568 C CA . ARG A 1 201 ? 7.423 8.084 9.473 1.00 95.31 201 ARG A CA 1
ATOM 1569 C C . ARG A 1 201 ? 6.740 9.444 9.625 1.00 95.31 201 ARG A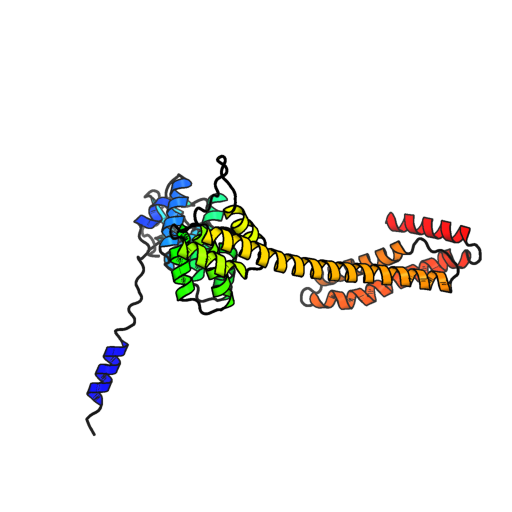 C 1
ATOM 1571 O O . ARG A 1 201 ? 7.104 10.204 10.518 1.00 95.31 201 ARG A O 1
ATOM 1578 N N . GLU A 1 202 ? 5.778 9.764 8.762 1.00 94.50 202 GLU A N 1
ATOM 1579 C CA . GLU A 1 202 ? 5.006 11.013 8.821 1.00 94.50 202 GLU A CA 1
ATOM 1580 C C . GLU A 1 202 ? 4.131 11.087 10.077 1.00 94.50 202 GLU A C 1
ATOM 1582 O O . GLU A 1 202 ? 4.178 12.090 10.786 1.00 94.50 202 GLU A O 1
ATOM 1587 N N . ILE A 1 203 ? 3.419 10.007 10.412 1.00 93.62 203 ILE A N 1
ATOM 1588 C CA . ILE A 1 203 ? 2.579 9.924 11.618 1.00 93.62 203 ILE A CA 1
ATOM 1589 C C . ILE A 1 203 ? 3.419 10.102 12.888 1.00 93.62 203 ILE A C 1
ATOM 1591 O O . ILE A 1 203 ? 3.054 10.879 13.769 1.00 93.62 203 ILE A O 1
ATOM 1595 N N . LEU A 1 204 ? 4.558 9.410 12.983 1.00 95.19 204 LEU A N 1
ATOM 1596 C CA . LEU A 1 204 ? 5.474 9.535 14.118 1.00 95.19 204 LEU A CA 1
ATOM 1597 C C . LEU A 1 204 ? 6.015 10.965 14.242 1.00 95.19 204 LEU A C 1
ATOM 1599 O O . LEU A 1 204 ? 5.994 11.539 15.327 1.00 95.19 204 LEU A O 1
ATOM 1603 N N . ALA A 1 205 ? 6.446 11.570 13.132 1.00 94.94 205 ALA A N 1
ATOM 1604 C CA . ALA A 1 205 ? 6.940 12.944 13.136 1.00 94.94 205 ALA A CA 1
ATOM 1605 C C . ALA A 1 205 ? 5.862 13.956 13.567 1.00 94.94 205 ALA A C 1
ATOM 1607 O O . ALA A 1 205 ? 6.178 14.881 14.313 1.00 94.94 205 ALA A O 1
ATOM 1608 N N . ALA A 1 206 ? 4.601 13.749 13.173 1.00 93.94 206 ALA A N 1
ATOM 1609 C CA . ALA A 1 206 ? 3.484 14.603 13.578 1.00 93.94 206 ALA A CA 1
ATOM 1610 C C . ALA A 1 206 ? 3.268 14.609 15.106 1.00 93.94 206 ALA A C 1
ATOM 1612 O O . ALA A 1 206 ? 2.903 15.631 15.680 1.00 93.94 206 ALA A O 1
ATOM 1613 N N . LYS A 1 207 ? 3.565 13.504 15.809 1.00 93.25 207 LYS A N 1
ATOM 1614 C CA . LYS A 1 207 ? 3.485 13.451 17.285 1.00 93.25 207 LYS A CA 1
ATOM 1615 C C . LYS A 1 207 ? 4.547 14.306 17.994 1.00 93.25 207 LYS A C 1
ATOM 1617 O O . LYS A 1 207 ? 4.393 14.610 19.176 1.00 93.25 207 LYS A O 1
ATOM 1622 N N . LEU A 1 208 ? 5.604 14.717 17.289 1.00 92.81 208 LEU A N 1
ATOM 1623 C CA . LEU A 1 208 ? 6.632 15.634 17.799 1.00 92.81 208 LEU A CA 1
ATOM 1624 C C . LEU A 1 208 ? 6.329 17.109 17.506 1.00 92.81 208 LEU A C 1
ATOM 1626 O O . LEU A 1 208 ? 7.133 17.978 17.854 1.00 92.81 208 LEU A O 1
ATOM 1630 N N . GLU A 1 209 ? 5.197 17.418 16.873 1.00 92.50 209 GLU A N 1
ATOM 1631 C CA . GLU A 1 209 ? 4.801 18.802 16.646 1.00 92.50 209 GLU A CA 1
ATOM 1632 C C . GLU A 1 209 ? 4.530 19.533 17.966 1.00 92.50 209 GLU A C 1
ATOM 1634 O O . GLU A 1 209 ? 4.249 18.943 19.017 1.00 92.50 209 GLU A O 1
ATOM 1639 N N . LYS A 1 210 ? 4.664 20.859 17.913 1.00 91.00 210 LYS A N 1
ATOM 1640 C CA . LYS A 1 210 ? 4.411 21.750 19.042 1.00 91.00 210 LYS A CA 1
ATOM 1641 C C . LYS A 1 210 ? 3.113 22.502 18.811 1.00 91.00 210 LYS A C 1
ATOM 1643 O O . LYS A 1 210 ? 2.838 22.935 17.696 1.00 91.00 210 LYS A O 1
ATOM 1648 N N . ASN A 1 211 ? 2.351 22.696 19.876 1.00 88.44 211 ASN A N 1
ATOM 1649 C CA . ASN A 1 211 ? 1.180 23.558 19.856 1.00 88.44 211 ASN A CA 1
ATOM 1650 C C . ASN A 1 211 ? 1.576 25.047 19.760 1.00 88.44 211 ASN A C 1
ATOM 1652 O O . ASN A 1 211 ? 2.750 25.409 19.854 1.00 88.44 211 ASN A O 1
ATOM 1656 N N . GLU A 1 212 ? 0.582 25.929 19.628 1.00 86.69 212 GLU A N 1
ATOM 1657 C CA . GLU A 1 212 ? 0.777 27.389 19.537 1.00 86.69 212 GLU A CA 1
ATOM 1658 C C . GLU A 1 212 ? 1.519 27.988 20.747 1.00 86.69 212 GLU A C 1
ATOM 1660 O O . GLU A 1 212 ? 2.156 29.032 20.640 1.00 86.69 212 GLU A O 1
ATOM 1665 N N . SER A 1 213 ? 1.476 27.309 21.898 1.00 84.31 213 SER A N 1
ATOM 1666 C CA . SER A 1 213 ? 2.190 27.698 23.123 1.00 84.31 213 SER A CA 1
ATOM 1667 C C . SER A 1 213 ? 3.637 27.182 23.176 1.00 84.31 213 SER A C 1
ATOM 1669 O O . SER A 1 213 ? 4.326 27.384 24.176 1.00 84.31 213 SER A O 1
ATOM 1671 N N . GLY A 1 214 ? 4.116 26.506 22.126 1.00 85.12 214 GLY A N 1
ATOM 1672 C CA . GLY A 1 214 ? 5.474 25.967 22.030 1.00 85.12 214 GLY A CA 1
ATOM 1673 C C . GLY A 1 214 ? 5.715 24.680 22.828 1.00 85.12 214 GLY A C 1
ATOM 1674 O O . GLY A 1 214 ? 6.864 24.238 22.926 1.00 85.12 214 GLY A O 1
ATOM 1675 N N . LEU A 1 215 ? 4.664 24.071 23.384 1.00 85.06 215 LEU A N 1
ATOM 1676 C CA . LEU A 1 215 ? 4.718 22.788 24.089 1.00 85.06 215 LEU A CA 1
ATOM 1677 C C . LEU A 1 215 ? 4.512 21.642 23.095 1.00 85.06 215 LEU A C 1
ATOM 1679 O O . LEU A 1 215 ? 3.719 21.765 22.165 1.00 85.06 215 LEU A O 1
ATOM 1683 N N . TYR A 1 216 ? 5.220 20.531 23.290 1.00 87.31 216 TYR A N 1
ATOM 1684 C CA . TYR A 1 216 ? 5.028 19.327 22.478 1.00 87.31 216 TYR A CA 1
ATOM 1685 C C . TYR A 1 216 ? 3.625 18.743 22.671 1.00 87.31 216 TYR A C 1
ATOM 1687 O O . TYR A 1 216 ? 3.100 18.781 23.783 1.00 87.31 216 TYR A O 1
ATOM 1695 N N . LEU A 1 217 ? 3.052 18.182 21.601 1.00 85.31 217 LEU A N 1
ATOM 1696 C CA . LEU A 1 217 ? 1.792 17.432 21.665 1.00 85.31 217 LEU A CA 1
ATOM 1697 C C . LEU A 1 217 ? 1.928 16.166 22.525 1.00 85.31 217 LEU A C 1
ATOM 1699 O O . LEU A 1 217 ? 1.040 15.863 23.314 1.00 85.31 217 LEU A O 1
ATOM 1703 N N . GLU A 1 218 ? 3.051 15.450 22.410 1.00 88.88 218 GLU A N 1
ATOM 1704 C CA . GLU A 1 218 ? 3.375 14.334 23.300 1.00 88.88 218 GLU A CA 1
ATOM 1705 C C . GLU A 1 218 ? 3.976 14.846 24.615 1.00 88.88 218 GLU A C 1
ATOM 1707 O O . GLU A 1 218 ? 5.071 15.421 24.639 1.00 88.88 218 GLU A O 1
ATOM 1712 N N . GLU A 1 219 ? 3.284 14.594 25.725 1.00 88.56 219 GLU A N 1
ATOM 1713 C CA . GLU A 1 219 ? 3.681 15.047 27.060 1.00 88.56 219 GLU A CA 1
ATOM 1714 C C . GLU A 1 219 ? 4.898 14.281 27.604 1.00 88.56 219 GLU A C 1
ATOM 1716 O O . GLU A 1 219 ? 5.788 14.879 28.226 1.00 88.56 219 GLU A O 1
ATOM 1721 N N . SER A 1 220 ? 4.992 12.974 27.332 1.00 92.44 220 SER A N 1
ATOM 1722 C CA . SER A 1 220 ? 6.048 12.120 27.881 1.00 92.44 220 SER A CA 1
ATOM 1723 C C . SER A 1 220 ? 7.393 12.349 27.192 1.00 92.44 220 SER A C 1
ATOM 1725 O O . SER A 1 220 ? 7.541 12.182 25.982 1.00 92.44 220 SER A O 1
ATOM 1727 N N . VAL A 1 221 ? 8.418 12.684 27.982 1.00 92.50 221 VAL A N 1
ATOM 1728 C CA . VAL A 1 221 ? 9.795 12.858 27.488 1.00 92.50 221 VAL A CA 1
ATOM 1729 C C . VAL A 1 221 ? 10.329 11.560 26.880 1.00 92.50 221 VAL A C 1
ATOM 1731 O O . VAL A 1 221 ? 10.957 11.596 25.826 1.00 92.50 221 VAL A O 1
ATOM 1734 N N . GLU A 1 222 ? 10.066 10.422 27.524 1.00 94.81 222 GLU A N 1
ATOM 1735 C CA . GLU A 1 222 ? 10.558 9.111 27.088 1.00 94.81 222 GLU A CA 1
ATOM 1736 C C . GLU A 1 222 ? 9.972 8.719 25.730 1.00 94.81 222 GLU A C 1
ATOM 1738 O O . GLU A 1 222 ? 10.706 8.297 24.836 1.00 94.81 222 GLU A O 1
ATOM 1743 N N . VAL A 1 223 ? 8.667 8.943 25.546 1.00 95.12 223 VAL A N 1
ATOM 1744 C CA . VAL A 1 223 ? 7.983 8.672 24.276 1.00 95.12 223 VAL A CA 1
ATOM 1745 C C . VAL A 1 223 ? 8.527 9.584 23.176 1.00 95.12 223 VAL A C 1
ATOM 1747 O O . VAL A 1 223 ? 8.827 9.096 22.090 1.00 95.12 223 VAL A O 1
ATOM 1750 N N . ARG A 1 224 ? 8.765 10.876 23.449 1.00 95.44 224 ARG A N 1
ATOM 1751 C CA . ARG A 1 224 ? 9.375 11.786 22.458 1.00 95.44 224 ARG A CA 1
ATOM 1752 C C . ARG A 1 224 ? 10.749 11.311 21.986 1.00 95.44 224 ARG A C 1
ATOM 1754 O O . ARG A 1 224 ? 10.992 11.269 20.784 1.00 95.44 224 ARG A O 1
ATOM 1761 N N . VAL A 1 225 ? 11.624 10.903 22.907 1.00 96.06 225 VAL A N 1
ATOM 1762 C CA . VAL A 1 225 ? 12.964 10.387 22.564 1.00 96.06 225 VAL A CA 1
ATOM 1763 C C . VAL A 1 225 ? 12.871 9.098 21.739 1.00 96.06 225 VAL A C 1
ATOM 1765 O O . VAL A 1 225 ? 13.628 8.909 20.780 1.00 96.06 225 VAL A O 1
ATOM 1768 N N . ALA A 1 226 ? 11.928 8.216 22.076 1.00 96.69 226 ALA A N 1
ATOM 1769 C CA . ALA A 1 226 ? 11.680 7.006 21.302 1.00 96.69 226 ALA A CA 1
ATOM 1770 C C . ALA A 1 226 ? 11.178 7.326 19.886 1.00 96.69 226 ALA A C 1
ATOM 1772 O O . ALA A 1 226 ? 11.646 6.714 18.927 1.00 96.69 226 ALA A O 1
ATOM 1773 N N . ILE A 1 227 ? 10.288 8.314 19.736 1.00 96.75 227 ILE A N 1
ATOM 1774 C CA . ILE A 1 227 ? 9.773 8.749 18.432 1.00 96.75 227 ILE A CA 1
ATOM 1775 C C . ILE A 1 227 ? 10.897 9.345 17.581 1.00 96.75 227 ILE A C 1
ATOM 1777 O O . ILE A 1 227 ? 11.034 8.966 16.421 1.00 96.75 227 ILE A O 1
ATOM 1781 N N . GLU A 1 228 ? 11.739 10.219 18.141 1.00 96.31 228 GLU A N 1
ATOM 1782 C CA . GLU A 1 228 ? 12.903 10.775 17.432 1.00 96.31 228 GLU A CA 1
ATOM 1783 C C . GLU A 1 228 ? 13.828 9.663 16.917 1.00 96.31 228 GLU A C 1
ATOM 1785 O O . GLU A 1 228 ? 14.240 9.664 15.753 1.00 96.31 228 GLU A O 1
ATOM 1790 N N . SER A 1 229 ? 14.098 8.669 17.766 1.00 96.69 229 SER A N 1
ATOM 1791 C CA . SER A 1 229 ? 14.914 7.505 17.412 1.00 96.69 229 SER A CA 1
ATOM 1792 C C . SER A 1 229 ? 14.256 6.655 16.319 1.00 96.69 229 SER A C 1
ATOM 1794 O O . SER A 1 229 ? 14.932 6.214 15.387 1.00 96.69 229 SER A O 1
ATOM 1796 N N . ALA A 1 230 ? 12.938 6.451 16.402 1.00 97.00 230 ALA A N 1
ATOM 1797 C CA . ALA A 1 230 ? 12.171 5.689 15.424 1.00 97.00 230 ALA A CA 1
ATOM 1798 C C . ALA A 1 230 ? 12.140 6.381 14.056 1.00 97.00 230 ALA A C 1
ATOM 1800 O O . ALA A 1 230 ? 12.439 5.749 13.044 1.00 97.00 230 ALA A O 1
ATOM 1801 N N . VAL A 1 231 ? 11.871 7.688 14.020 1.00 97.12 231 VAL A N 1
ATOM 1802 C CA . VAL A 1 231 ? 11.897 8.491 12.790 1.00 97.12 231 VAL A CA 1
ATOM 1803 C C . VAL A 1 231 ? 13.279 8.431 12.139 1.00 97.12 231 VAL A C 1
ATOM 1805 O O . VAL A 1 231 ? 13.371 8.163 10.943 1.00 97.12 231 VAL A O 1
ATOM 1808 N N . ALA A 1 232 ? 14.360 8.589 12.911 1.00 96.38 232 ALA A N 1
ATOM 1809 C CA . ALA A 1 232 ? 15.722 8.502 12.383 1.00 96.38 232 ALA A CA 1
ATOM 1810 C C . ALA A 1 232 ? 16.059 7.109 11.813 1.00 96.38 232 ALA A C 1
ATOM 1812 O O . ALA A 1 232 ? 16.727 7.000 10.778 1.00 96.38 232 ALA A O 1
ATOM 1813 N N . ALA A 1 233 ? 15.593 6.035 12.461 1.00 96.25 233 ALA A N 1
ATOM 1814 C CA . ALA A 1 233 ? 15.778 4.667 11.981 1.00 96.25 233 ALA A CA 1
ATOM 1815 C C . ALA A 1 233 ? 15.041 4.419 10.654 1.00 96.25 233 ALA A C 1
ATOM 1817 O O . ALA A 1 233 ? 15.632 3.871 9.715 1.00 96.25 233 ALA A O 1
ATOM 1818 N N . ILE A 1 234 ? 13.786 4.872 10.554 1.00 96.12 234 ILE A N 1
ATOM 1819 C CA . ILE A 1 234 ? 12.978 4.743 9.337 1.00 96.12 234 ILE A CA 1
ATOM 1820 C C . ILE A 1 234 ? 13.570 5.601 8.209 1.00 96.12 234 ILE A C 1
ATOM 1822 O O . ILE A 1 234 ? 13.753 5.098 7.101 1.00 96.12 234 ILE A O 1
ATOM 1826 N N . ASP A 1 235 ? 13.972 6.847 8.486 1.00 95.81 235 ASP A N 1
ATOM 1827 C CA . ASP A 1 235 ? 14.603 7.739 7.502 1.00 95.81 235 ASP A CA 1
ATOM 1828 C C . ASP A 1 235 ? 15.887 7.119 6.924 1.00 95.81 235 ASP A C 1
ATOM 1830 O O . ASP A 1 235 ? 16.105 7.133 5.709 1.00 95.81 235 ASP A O 1
ATOM 1834 N N . ARG A 1 236 ? 16.724 6.484 7.755 1.00 95.25 236 ARG A N 1
ATOM 1835 C CA . ARG A 1 236 ? 17.913 5.759 7.277 1.00 95.25 236 ARG A CA 1
ATOM 1836 C C . ARG A 1 236 ? 17.546 4.601 6.344 1.00 95.25 236 ARG A C 1
ATOM 1838 O O . ARG A 1 236 ? 18.247 4.360 5.363 1.00 95.25 236 ARG A O 1
ATOM 1845 N N . LYS A 1 237 ? 16.473 3.864 6.632 1.00 95.00 237 LYS A N 1
ATOM 1846 C CA . LYS A 1 237 ? 16.033 2.739 5.796 1.00 95.00 237 LYS A CA 1
ATOM 1847 C C . LYS A 1 237 ? 15.465 3.221 4.460 1.00 95.00 237 LYS A C 1
ATOM 1849 O O . LYS A 1 237 ? 15.881 2.723 3.416 1.00 95.00 237 LYS A O 1
ATOM 1854 N N . LEU A 1 238 ? 14.583 4.221 4.497 1.00 94.75 238 LEU A N 1
ATOM 1855 C CA . LEU A 1 238 ? 13.987 4.842 3.313 1.00 94.75 238 LEU A CA 1
ATOM 1856 C C . LEU A 1 238 ? 15.056 5.448 2.406 1.00 94.75 238 LEU A C 1
ATOM 1858 O O . LEU A 1 238 ? 15.070 5.179 1.210 1.00 94.75 238 LEU A O 1
ATOM 1862 N N . THR A 1 239 ? 16.002 6.200 2.973 1.00 95.25 239 THR A N 1
ATOM 1863 C CA . THR A 1 239 ? 17.095 6.789 2.190 1.00 95.25 239 THR A CA 1
ATOM 1864 C C . THR A 1 239 ? 17.949 5.719 1.523 1.00 95.25 239 THR A C 1
ATOM 1866 O O . THR A 1 239 ? 18.251 5.860 0.344 1.00 95.25 239 THR A O 1
ATOM 1869 N N . LEU A 1 240 ? 18.300 4.626 2.213 1.00 94.94 240 LEU A N 1
ATOM 1870 C CA . LEU A 1 240 ? 19.031 3.513 1.597 1.00 94.94 240 LEU A CA 1
ATOM 1871 C C . LEU A 1 240 ? 18.268 2.920 0.405 1.00 94.94 240 LEU A C 1
ATOM 1873 O O . LEU A 1 240 ? 18.855 2.770 -0.666 1.00 94.94 240 LEU A O 1
ATOM 1877 N N . ILE A 1 241 ? 16.973 2.627 0.570 1.00 93.56 241 ILE A N 1
ATOM 1878 C CA . ILE A 1 241 ? 16.113 2.111 -0.508 1.00 93.56 241 ILE A CA 1
ATOM 1879 C C . ILE A 1 241 ? 16.089 3.093 -1.688 1.00 93.56 241 ILE A C 1
ATOM 1881 O O . ILE A 1 241 ? 16.346 2.693 -2.826 1.00 93.56 241 ILE A O 1
ATOM 1885 N N . ASP A 1 242 ? 15.873 4.381 -1.415 1.00 94.00 242 ASP A N 1
ATOM 1886 C CA . ASP A 1 242 ? 15.836 5.436 -2.428 1.00 94.00 242 ASP A CA 1
ATOM 1887 C C . ASP A 1 242 ? 17.184 5.567 -3.161 1.00 94.00 242 ASP A C 1
ATOM 1889 O O . ASP A 1 242 ? 17.216 5.710 -4.385 1.00 94.00 242 ASP A O 1
ATOM 1893 N N . TYR A 1 243 ? 18.314 5.486 -2.450 1.00 96.44 243 TYR A N 1
ATOM 1894 C CA . TYR A 1 243 ? 19.651 5.526 -3.049 1.00 96.44 243 TYR A CA 1
ATOM 1895 C C . TYR A 1 243 ? 19.884 4.345 -3.993 1.00 96.44 243 TYR A C 1
ATOM 1897 O O . TYR A 1 243 ? 20.332 4.555 -5.121 1.00 96.44 243 TYR A O 1
ATOM 1905 N N . PHE A 1 244 ? 19.551 3.120 -3.575 1.00 96.56 244 PHE A N 1
ATOM 1906 C CA . PHE A 1 244 ? 19.665 1.943 -4.440 1.00 96.56 244 PHE A CA 1
ATOM 1907 C C . PHE A 1 244 ? 18.756 2.050 -5.667 1.00 96.56 244 PHE A C 1
ATOM 1909 O O . PHE A 1 244 ? 19.213 1.797 -6.783 1.00 96.56 244 PHE A O 1
ATOM 1916 N N . GLY A 1 245 ? 17.508 2.495 -5.490 1.00 95.12 245 GLY A N 1
ATOM 1917 C CA . GLY A 1 245 ? 16.575 2.720 -6.595 1.00 95.12 245 GLY A CA 1
ATOM 1918 C C . GLY A 1 245 ? 17.092 3.754 -7.601 1.00 95.12 245 GLY A C 1
ATOM 1919 O O . GLY A 1 245 ? 17.027 3.536 -8.813 1.00 95.12 245 GLY A O 1
ATOM 1920 N N . ARG A 1 246 ? 17.685 4.853 -7.117 1.00 96.06 246 ARG A N 1
ATOM 1921 C CA . ARG A 1 246 ? 18.304 5.889 -7.962 1.00 96.06 246 ARG A CA 1
ATOM 1922 C C . ARG A 1 246 ? 19.541 5.383 -8.695 1.00 96.06 246 ARG A C 1
ATOM 1924 O O . ARG A 1 246 ? 19.687 5.669 -9.879 1.00 96.06 246 ARG A O 1
ATOM 1931 N N . LEU A 1 247 ? 20.410 4.624 -8.026 1.00 97.44 247 LEU A N 1
ATOM 1932 C CA . LEU A 1 247 ? 21.590 4.021 -8.654 1.00 97.44 247 LEU A CA 1
ATOM 1933 C C . LEU A 1 247 ? 21.192 3.034 -9.750 1.00 97.44 247 LEU A C 1
ATOM 1935 O O . LEU A 1 247 ? 21.737 3.099 -10.848 1.00 97.44 247 LEU A O 1
ATOM 1939 N N . PHE A 1 248 ? 20.215 2.168 -9.482 1.00 97.06 248 PHE A N 1
ATOM 1940 C CA . PHE A 1 248 ? 19.690 1.235 -10.473 1.00 97.06 248 PHE A CA 1
ATOM 1941 C C . PHE A 1 248 ? 19.076 1.970 -11.670 1.00 97.06 248 PHE A C 1
ATOM 1943 O O . PHE A 1 248 ? 19.414 1.677 -12.814 1.00 97.06 248 PHE A O 1
ATOM 1950 N N . SER A 1 249 ? 18.241 2.980 -11.414 1.00 96.12 249 SER A N 1
ATOM 1951 C CA . SER A 1 249 ? 17.631 3.799 -12.469 1.00 96.12 249 SER A CA 1
ATOM 1952 C C . SER A 1 249 ? 18.686 4.537 -13.299 1.00 96.12 249 SER A C 1
ATOM 1954 O O . SER A 1 249 ? 18.605 4.560 -14.525 1.00 96.12 249 SER A O 1
ATOM 1956 N N . GLY A 1 250 ? 19.713 5.091 -12.646 1.00 97.00 250 GLY A N 1
ATOM 1957 C CA . GLY A 1 250 ? 20.837 5.758 -13.300 1.00 97.00 250 GLY A CA 1
ATOM 1958 C C . GLY A 1 250 ? 21.686 4.805 -14.142 1.00 97.00 250 GLY A C 1
ATOM 1959 O O . GLY A 1 250 ? 22.031 5.142 -15.270 1.00 97.00 250 GLY A O 1
ATOM 1960 N N . LEU A 1 251 ? 21.972 3.598 -13.643 1.00 97.38 251 LEU A N 1
ATOM 1961 C CA . LEU A 1 251 ? 22.672 2.552 -14.395 1.00 97.38 251 LEU A CA 1
ATOM 1962 C C . LEU A 1 251 ? 21.845 2.058 -15.583 1.00 97.38 251 LEU A C 1
ATOM 1964 O O . LEU A 1 251 ? 22.395 1.881 -16.668 1.00 97.38 251 LEU A O 1
ATOM 1968 N N . SER A 1 252 ? 20.538 1.871 -15.403 1.00 96.31 252 SER A N 1
ATOM 1969 C CA . SER A 1 252 ? 19.618 1.462 -16.466 1.00 96.31 252 SER A CA 1
ATOM 1970 C C . SER A 1 252 ? 19.567 2.511 -17.578 1.00 96.31 252 SER A C 1
ATOM 1972 O O . SER A 1 252 ? 19.865 2.210 -18.734 1.00 96.31 252 SER A O 1
ATOM 1974 N N . LEU A 1 253 ? 19.281 3.770 -17.227 1.00 96.19 253 LEU A N 1
ATOM 1975 C CA . LEU A 1 253 ? 19.240 4.874 -18.186 1.00 96.19 253 LEU A CA 1
ATOM 1976 C C . LEU A 1 253 ? 20.607 5.091 -18.849 1.00 96.19 253 LEU A C 1
ATOM 1978 O O . LEU A 1 253 ? 20.691 5.241 -20.065 1.00 96.19 253 LEU A O 1
ATOM 1982 N N . GLY A 1 254 ? 21.684 5.046 -18.064 1.00 96.56 254 GLY A N 1
ATOM 1983 C CA . GLY A 1 254 ? 23.053 5.148 -18.560 1.00 96.56 254 GLY A CA 1
ATOM 1984 C C . GLY A 1 254 ? 23.413 4.031 -19.538 1.00 96.56 254 GLY A C 1
ATOM 1985 O O . GLY A 1 254 ? 24.045 4.301 -20.552 1.00 96.56 254 GLY A O 1
ATOM 1986 N N . SER A 1 255 ? 22.964 2.798 -19.293 1.00 96.00 255 SER A N 1
ATOM 1987 C CA . SER A 1 255 ? 23.191 1.659 -20.194 1.00 96.00 255 SER A CA 1
ATOM 1988 C C . SER A 1 255 ? 22.447 1.822 -21.517 1.00 96.00 255 SER A C 1
ATOM 1990 O O . SER A 1 255 ? 23.014 1.541 -22.571 1.00 96.00 255 SER A O 1
ATOM 1992 N N . ILE A 1 256 ? 21.211 2.332 -21.485 1.00 91.50 256 ILE A N 1
ATOM 1993 C CA . ILE A 1 256 ? 20.443 2.647 -22.699 1.00 91.50 256 ILE A CA 1
ATOM 1994 C C . ILE A 1 256 ? 21.163 3.727 -23.515 1.00 91.50 256 ILE A C 1
ATOM 1996 O O . ILE A 1 256 ? 21.374 3.558 -24.717 1.00 91.50 256 ILE A O 1
ATOM 2000 N N . LEU A 1 257 ? 21.594 4.813 -22.864 1.00 92.06 257 LEU A N 1
ATOM 2001 C CA . LEU A 1 257 ? 22.333 5.895 -23.520 1.00 92.06 257 LEU A CA 1
ATOM 2002 C C . LEU A 1 257 ? 23.685 5.419 -24.067 1.00 92.06 257 LEU A C 1
ATOM 2004 O O . LEU A 1 257 ? 24.058 5.797 -25.175 1.00 92.06 257 LEU A O 1
ATOM 2008 N N . LEU A 1 258 ? 24.399 4.565 -23.329 1.00 94.12 258 LEU A N 1
ATOM 2009 C CA . LEU A 1 258 ? 25.656 3.961 -23.767 1.00 94.12 258 LEU A CA 1
ATOM 2010 C C . LEU A 1 258 ? 25.448 3.078 -25.000 1.00 94.12 258 LEU A C 1
ATOM 2012 O O . LEU A 1 258 ? 26.226 3.170 -25.946 1.00 94.12 258 LEU A O 1
ATOM 2016 N N . LEU A 1 259 ? 24.403 2.246 -25.012 1.00 89.94 259 LEU A N 1
ATOM 2017 C CA . LEU A 1 259 ? 24.077 1.384 -26.146 1.00 89.94 259 LEU A CA 1
ATOM 2018 C C . LEU A 1 259 ? 23.731 2.212 -27.392 1.00 89.94 259 LEU A C 1
ATOM 2020 O O . LEU A 1 259 ? 24.240 1.932 -28.478 1.00 89.94 259 LEU A O 1
ATOM 2024 N N . ALA A 1 260 ? 22.930 3.269 -27.229 1.00 86.31 260 ALA A N 1
ATOM 2025 C CA . ALA A 1 260 ? 22.603 4.199 -28.307 1.00 86.31 260 ALA A CA 1
ATOM 2026 C C . ALA A 1 260 ? 23.855 4.926 -28.837 1.00 86.31 260 ALA A C 1
ATOM 2028 O O . ALA A 1 260 ? 24.110 4.944 -30.042 1.00 86.31 260 ALA A O 1
ATOM 2029 N N . ALA A 1 261 ? 24.689 5.463 -27.941 1.00 87.94 261 ALA A N 1
ATOM 2030 C CA . ALA A 1 261 ? 25.932 6.140 -28.305 1.00 87.94 261 ALA A CA 1
ATOM 2031 C C . ALA A 1 261 ? 26.926 5.199 -29.004 1.00 87.94 261 ALA A C 1
ATOM 2033 O O . ALA A 1 261 ? 27.593 5.603 -29.956 1.00 87.94 261 ALA A O 1
ATOM 2034 N N . MET A 1 262 ? 27.004 3.935 -28.579 1.00 90.12 262 MET A N 1
ATOM 2035 C CA . MET A 1 262 ? 27.831 2.913 -29.222 1.00 90.12 262 MET A CA 1
ATOM 2036 C C . MET A 1 262 ? 27.352 2.617 -30.649 1.00 90.12 262 MET A C 1
ATOM 2038 O O . MET A 1 262 ? 28.178 2.508 -31.555 1.00 90.12 262 MET A O 1
ATOM 2042 N N . GLY A 1 263 ? 26.036 2.561 -30.877 1.00 83.00 263 GLY A N 1
ATOM 2043 C CA . GLY A 1 263 ? 25.457 2.439 -32.218 1.00 83.00 263 GLY A CA 1
ATOM 2044 C C . GLY A 1 263 ? 25.852 3.600 -33.139 1.00 83.00 263 GLY A C 1
ATOM 2045 O O . GLY A 1 263 ? 26.284 3.380 -34.277 1.00 83.00 263 GLY A O 1
ATOM 2046 N N . LEU A 1 264 ? 25.792 4.835 -32.636 1.00 83.12 264 LEU A N 1
ATOM 2047 C CA . LEU A 1 264 ? 26.254 6.015 -33.372 1.00 83.12 264 LEU A CA 1
ATOM 2048 C C . LEU A 1 264 ? 27.771 5.978 -33.639 1.00 83.12 264 LEU A C 1
ATOM 2050 O O . LEU A 1 264 ? 28.211 6.258 -34.752 1.00 83.12 264 LEU A O 1
ATOM 2054 N N . ALA A 1 265 ? 28.577 5.590 -32.647 1.00 85.31 265 ALA A N 1
ATOM 2055 C CA . ALA A 1 265 ? 30.030 5.509 -32.784 1.00 85.31 265 ALA A CA 1
ATOM 2056 C C . ALA A 1 265 ? 30.464 4.479 -33.842 1.00 85.31 265 ALA A C 1
ATOM 2058 O O . ALA A 1 265 ? 31.354 4.763 -34.642 1.00 85.31 265 ALA A O 1
ATOM 2059 N N . ILE A 1 266 ? 29.817 3.308 -33.885 1.00 83.44 266 ILE A N 1
ATOM 2060 C CA . ILE A 1 266 ? 30.100 2.260 -34.879 1.00 83.44 266 ILE A CA 1
ATOM 2061 C C . ILE A 1 266 ? 29.702 2.722 -36.286 1.00 83.44 266 ILE A C 1
ATOM 2063 O O . ILE A 1 266 ? 30.480 2.569 -37.228 1.00 83.44 266 ILE A O 1
ATOM 2067 N N . THR A 1 267 ? 28.511 3.308 -36.441 1.00 76.25 267 THR A N 1
ATOM 2068 C CA . THR A 1 267 ? 28.024 3.767 -37.755 1.00 76.25 267 THR A CA 1
ATOM 2069 C C . THR A 1 267 ? 28.877 4.903 -38.319 1.00 76.25 267 THR A C 1
ATOM 2071 O O . THR A 1 267 ? 29.286 4.836 -39.479 1.00 76.25 267 THR A O 1
ATOM 2074 N N . TYR A 1 268 ? 29.225 5.898 -37.498 1.00 74.38 268 TYR A N 1
ATOM 2075 C CA . TYR A 1 268 ? 30.125 6.980 -37.900 1.00 74.38 268 TYR A CA 1
ATOM 2076 C C . TYR A 1 268 ? 31.550 6.477 -38.175 1.00 74.38 268 TYR A C 1
ATOM 2078 O O . TYR A 1 268 ? 32.146 6.830 -39.194 1.00 74.38 268 TYR A O 1
ATOM 2086 N N . GLY A 1 269 ? 32.086 5.621 -37.298 1.00 75.44 269 GLY A N 1
ATOM 2087 C CA . GLY A 1 269 ? 33.462 5.127 -37.377 1.00 75.44 269 GLY A CA 1
ATOM 2088 C C . GLY A 1 269 ? 33.755 4.271 -38.611 1.00 75.44 269 GLY A C 1
ATOM 2089 O O . GLY A 1 269 ? 34.884 4.284 -39.095 1.00 75.44 269 GLY A O 1
ATOM 2090 N N . LEU A 1 270 ? 32.755 3.559 -39.142 1.00 75.38 270 LEU A N 1
ATOM 2091 C CA . LEU A 1 270 ? 32.912 2.715 -40.333 1.00 75.38 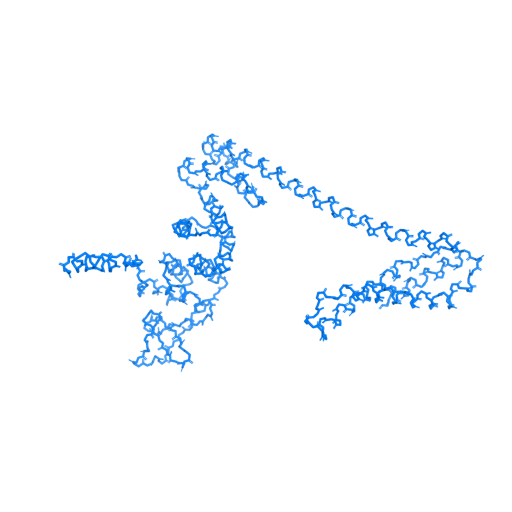270 LEU A CA 1
ATOM 2092 C C . LEU A 1 270 ? 32.627 3.452 -41.650 1.00 75.38 270 LEU A C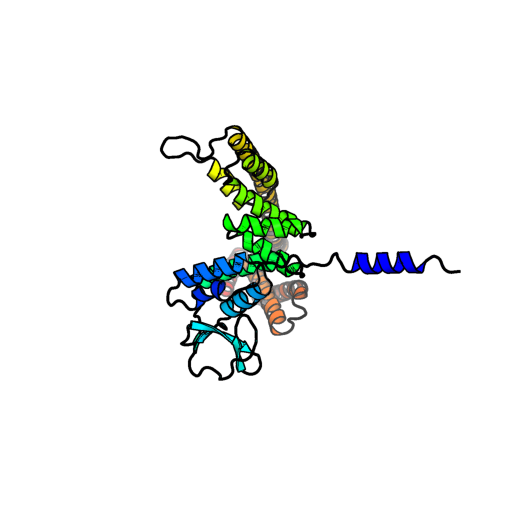 1
ATOM 2094 O O . LEU A 1 270 ? 33.277 3.159 -42.650 1.00 75.38 270 LEU A O 1
ATOM 2098 N N . LEU A 1 271 ? 31.663 4.381 -41.672 1.00 70.19 271 LEU A N 1
ATOM 2099 C CA . LEU A 1 271 ? 31.209 5.026 -42.914 1.00 70.19 271 LEU A CA 1
ATOM 2100 C C . LEU A 1 271 ? 31.843 6.402 -43.166 1.00 70.19 271 LEU A C 1
ATOM 2102 O O . LEU A 1 271 ? 31.803 6.883 -44.296 1.00 70.19 271 LEU A O 1
ATOM 2106 N N . GLY A 1 272 ? 32.421 7.053 -42.148 1.00 67.75 272 GLY A N 1
ATOM 2107 C CA . GLY A 1 272 ? 33.015 8.392 -42.281 1.00 67.75 272 GLY A CA 1
ATOM 2108 C C . GLY A 1 272 ? 32.000 9.495 -42.621 1.00 67.75 272 GLY A C 1
ATOM 2109 O O . GLY A 1 272 ? 32.374 10.553 -43.124 1.00 67.75 272 GLY A O 1
ATOM 2110 N N . VAL A 1 273 ? 30.712 9.240 -42.373 1.00 71.00 273 VAL A N 1
ATOM 2111 C CA . VAL A 1 273 ? 29.575 10.110 -42.696 1.00 71.00 273 VAL A CA 1
ATOM 2112 C C . VAL A 1 273 ? 28.770 10.387 -41.427 1.00 71.00 273 VAL A C 1
ATOM 2114 O O . VAL A 1 273 ? 28.488 9.472 -40.656 1.00 71.00 273 VAL A O 1
ATOM 2117 N N . ILE A 1 274 ? 28.360 11.642 -41.225 1.00 71.25 274 ILE A N 1
ATOM 2118 C CA . ILE A 1 274 ? 27.501 12.050 -40.105 1.00 71.25 274 ILE A CA 1
ATOM 2119 C C . ILE A 1 274 ? 26.045 11.715 -40.456 1.00 71.25 274 ILE A C 1
ATOM 2121 O O . ILE A 1 274 ? 25.463 12.352 -41.332 1.00 71.25 274 ILE A O 1
ATOM 2125 N N . ASN A 1 275 ? 25.460 10.721 -39.784 1.00 76.00 275 ASN A N 1
ATOM 2126 C CA . ASN A 1 275 ? 24.038 10.397 -39.900 1.00 76.00 275 ASN A CA 1
ATOM 2127 C C . ASN A 1 275 ? 23.256 11.052 -38.757 1.00 76.00 275 ASN A C 1
ATOM 2129 O O . ASN A 1 275 ? 23.341 10.602 -37.614 1.00 76.00 275 ASN A O 1
ATOM 2133 N N . LEU A 1 276 ? 22.489 12.097 -39.070 1.00 79.31 276 LEU A N 1
ATOM 2134 C CA . LEU A 1 276 ? 21.657 12.782 -38.081 1.00 79.31 276 LEU A CA 1
ATOM 2135 C C . LEU A 1 276 ? 20.303 12.083 -37.855 1.00 79.31 276 LEU A C 1
ATOM 2137 O O . LEU A 1 276 ? 19.694 12.295 -36.815 1.00 79.31 276 LEU A O 1
ATOM 2141 N N . ALA A 1 277 ? 19.882 11.196 -38.769 1.00 81.12 277 ALA A N 1
ATOM 2142 C CA . ALA A 1 277 ? 18.618 10.449 -38.705 1.00 81.12 277 ALA A CA 1
ATOM 2143 C C . ALA A 1 277 ? 18.671 9.200 -37.793 1.00 81.12 277 ALA A C 1
ATOM 2145 O O . ALA A 1 277 ? 17.890 8.252 -37.931 1.00 81.12 277 ALA A O 1
ATOM 2146 N N . HIS A 1 278 ? 19.674 9.118 -36.918 1.00 80.12 278 HIS A N 1
ATOM 2147 C CA . HIS A 1 278 ? 19.897 7.936 -36.091 1.00 80.12 278 HIS A CA 1
ATOM 2148 C C . HIS A 1 278 ? 18.804 7.760 -35.024 1.00 80.12 278 HIS A C 1
ATOM 2150 O O . HIS A 1 278 ? 18.404 6.629 -34.740 1.00 80.12 278 HIS A O 1
ATOM 2156 N N . GLY A 1 279 ? 18.290 8.863 -34.467 1.00 82.19 279 GLY A N 1
ATOM 2157 C CA . GLY A 1 279 ? 17.228 8.830 -33.456 1.00 82.19 279 GLY A CA 1
ATOM 2158 C C . GLY A 1 279 ? 15.910 8.279 -34.005 1.00 82.19 279 GLY A C 1
ATOM 2159 O O . GLY A 1 279 ? 15.178 7.575 -33.319 1.00 82.19 279 GLY A O 1
ATOM 2160 N N . GLU A 1 280 ? 15.654 8.508 -35.283 1.00 87.50 280 GLU A N 1
ATOM 2161 C CA . GLU A 1 280 ? 14.471 8.078 -36.013 1.00 87.50 280 GLU A CA 1
ATOM 2162 C C . GLU A 1 280 ? 14.533 6.574 -36.297 1.00 87.50 280 GLU A C 1
ATOM 2164 O O . GLU A 1 280 ? 13.512 5.891 -36.278 1.00 87.50 280 GLU A O 1
ATOM 2169 N N . MET A 1 281 ? 15.737 6.014 -36.450 1.00 84.19 281 MET A N 1
ATOM 2170 C CA . MET A 1 281 ? 15.927 4.564 -36.529 1.00 84.19 281 MET A CA 1
ATOM 2171 C C . MET A 1 281 ? 15.627 3.862 -35.194 1.00 84.19 281 MET A C 1
ATOM 2173 O O . MET A 1 281 ? 15.088 2.750 -35.194 1.00 84.19 281 MET A O 1
ATOM 2177 N N . LEU A 1 282 ? 15.940 4.512 -34.064 1.00 87.62 282 LEU A N 1
ATOM 2178 C CA . LEU A 1 282 ? 15.524 4.052 -32.732 1.00 87.62 282 LEU A CA 1
ATOM 2179 C C . LEU A 1 282 ? 14.003 4.162 -32.567 1.00 87.62 282 LEU A C 1
ATOM 2181 O O . LEU A 1 282 ? 13.375 3.234 -32.060 1.00 87.62 282 LEU A O 1
ATOM 2185 N N . MET A 1 283 ? 13.407 5.257 -33.051 1.00 90.75 283 MET A N 1
ATOM 2186 C CA . MET A 1 283 ? 11.958 5.467 -33.045 1.00 90.75 283 MET A CA 1
ATOM 2187 C C . MET A 1 283 ? 11.222 4.355 -33.805 1.00 90.75 283 MET A C 1
ATOM 2189 O O . MET A 1 283 ? 10.264 3.786 -33.288 1.00 90.75 283 MET A O 1
ATOM 2193 N N . ILE A 1 284 ? 11.705 3.978 -34.992 1.00 91.75 284 ILE A N 1
ATOM 2194 C CA . ILE A 1 284 ? 11.172 2.852 -35.775 1.00 91.75 284 ILE A CA 1
ATOM 2195 C C . ILE A 1 284 ? 11.186 1.548 -34.965 1.00 91.75 284 ILE A C 1
ATOM 2197 O O . ILE A 1 284 ? 10.195 0.817 -34.956 1.00 91.75 284 ILE A O 1
ATOM 2201 N N . GLY A 1 285 ? 12.284 1.254 -34.262 1.00 92.19 285 GLY A N 1
ATOM 2202 C CA . GLY A 1 285 ? 12.382 0.064 -33.412 1.00 92.19 285 GLY A CA 1
ATOM 2203 C C . GLY A 1 285 ? 11.399 0.091 -32.233 1.00 92.19 285 GLY A C 1
ATOM 2204 O O . GLY A 1 285 ? 10.784 -0.928 -31.905 1.00 92.19 285 GLY A O 1
ATOM 2205 N N . ALA A 1 286 ? 11.193 1.266 -31.629 1.00 92.06 286 ALA A N 1
ATOM 2206 C CA . ALA A 1 286 ? 10.198 1.460 -30.576 1.00 92.06 286 ALA A CA 1
ATOM 2207 C C . ALA A 1 286 ? 8.766 1.240 -31.096 1.00 92.06 286 ALA A C 1
ATOM 2209 O O . ALA A 1 286 ? 7.992 0.512 -30.472 1.00 92.06 286 ALA A O 1
ATOM 2210 N N . TYR A 1 287 ? 8.433 1.771 -32.277 1.00 93.56 287 TYR A N 1
ATOM 2211 C CA . TYR A 1 287 ? 7.139 1.526 -32.921 1.00 93.56 287 TYR A CA 1
ATOM 2212 C C . TYR A 1 287 ? 6.932 0.054 -33.277 1.00 93.56 287 TYR A C 1
ATOM 2214 O O . TYR A 1 287 ? 5.854 -0.484 -33.037 1.00 93.56 287 TYR A O 1
ATOM 2222 N N . ALA A 1 288 ? 7.954 -0.632 -33.788 1.00 94.38 288 ALA A N 1
ATOM 2223 C CA . ALA A 1 288 ? 7.864 -2.061 -34.068 1.00 94.38 288 ALA A CA 1
ATOM 2224 C C . ALA A 1 288 ? 7.607 -2.884 -32.795 1.00 94.38 288 ALA A C 1
ATOM 2226 O O . ALA A 1 288 ? 6.799 -3.814 -32.813 1.00 94.38 288 ALA A O 1
ATOM 2227 N N . THR A 1 289 ? 8.230 -2.506 -31.675 1.00 94.31 289 THR A N 1
ATOM 2228 C CA . THR A 1 289 ? 7.976 -3.115 -30.360 1.00 94.31 289 THR A CA 1
ATOM 2229 C C . THR A 1 289 ? 6.527 -2.902 -29.924 1.00 94.31 289 THR A C 1
ATOM 2231 O O . THR A 1 289 ? 5.852 -3.860 -29.551 1.00 94.31 289 THR A O 1
ATOM 2234 N N . TYR A 1 290 ? 6.026 -1.670 -30.039 1.00 93.88 290 TYR A N 1
ATOM 2235 C CA . TYR A 1 290 ? 4.643 -1.326 -29.710 1.00 93.88 290 TYR A CA 1
ATOM 2236 C C . TYR A 1 290 ? 3.628 -2.097 -30.567 1.00 93.88 290 TYR A C 1
ATOM 2238 O O . TYR A 1 290 ? 2.692 -2.696 -30.040 1.00 93.88 290 TYR A O 1
ATOM 2246 N N . VAL A 1 291 ? 3.832 -2.147 -31.886 1.00 94.25 291 VAL A N 1
ATOM 2247 C CA . VAL A 1 291 ? 2.961 -2.901 -32.800 1.00 94.25 291 VAL A CA 1
ATOM 2248 C C . VAL A 1 291 ? 2.997 -4.394 -32.472 1.00 94.25 291 VAL A C 1
ATOM 2250 O O . VAL A 1 291 ? 1.952 -5.039 -32.449 1.00 94.25 291 VAL A O 1
ATOM 2253 N N . THR A 1 292 ? 4.172 -4.942 -32.150 1.00 93.56 292 THR A N 1
ATOM 2254 C CA . THR A 1 292 ? 4.303 -6.348 -31.737 1.00 93.56 292 THR A CA 1
ATOM 2255 C C . THR A 1 292 ? 3.524 -6.621 -30.453 1.00 93.56 292 THR A C 1
ATOM 2257 O O . THR A 1 292 ? 2.775 -7.593 -30.393 1.00 93.56 292 THR A O 1
ATOM 2260 N N . GLN A 1 293 ? 3.623 -5.743 -29.451 1.00 94.25 293 GLN A N 1
ATOM 2261 C CA . GLN A 1 293 ? 2.834 -5.854 -28.223 1.00 94.25 293 GLN A CA 1
ATOM 2262 C C . GLN A 1 293 ? 1.329 -5.854 -28.525 1.00 94.25 293 GLN A C 1
ATOM 2264 O O . GLN A 1 293 ? 0.608 -6.727 -28.048 1.00 94.25 293 GLN A O 1
ATOM 2269 N N . GLN A 1 294 ? 0.855 -4.927 -29.361 1.00 92.62 294 GLN A N 1
ATOM 2270 C CA . GLN A 1 294 ? -0.563 -4.849 -29.720 1.00 92.62 294 GLN A CA 1
ATOM 2271 C C . GLN A 1 294 ? -1.056 -6.083 -30.481 1.00 92.62 294 GLN A C 1
ATOM 2273 O O . GLN A 1 294 ? -2.198 -6.509 -30.306 1.00 92.62 294 GLN A O 1
ATOM 2278 N N . LEU A 1 295 ? -0.211 -6.698 -31.308 1.00 92.50 295 LEU A N 1
ATOM 2279 C CA . LEU A 1 295 ? -0.553 -7.958 -31.964 1.00 92.50 295 LEU A CA 1
ATOM 2280 C C . LEU A 1 295 ? -0.761 -9.083 -30.947 1.00 92.50 295 LEU A C 1
ATOM 2282 O O . LEU A 1 295 ? -1.730 -9.829 -31.078 1.00 92.50 295 LEU A O 1
ATOM 2286 N N . PHE A 1 296 ? 0.086 -9.167 -29.919 1.00 92.50 296 PHE A N 1
ATOM 2287 C CA . PHE A 1 296 ? -0.056 -10.158 -28.852 1.00 92.50 296 PHE A CA 1
ATOM 2288 C C . PHE A 1 296 ? -1.309 -9.920 -28.005 1.00 92.50 296 PHE A C 1
ATOM 2290 O O . PHE A 1 296 ? -2.050 -10.866 -27.760 1.00 92.50 296 PHE A O 1
ATOM 2297 N N . VAL A 1 297 ? -1.605 -8.668 -27.640 1.00 90.81 297 VAL A N 1
ATOM 2298 C CA . VAL A 1 297 ? -2.835 -8.313 -26.904 1.00 90.81 297 VAL A CA 1
ATOM 2299 C C . VAL A 1 297 ? -4.087 -8.728 -27.673 1.00 90.81 297 VAL A C 1
ATOM 2301 O O . VAL A 1 297 ? -4.983 -9.341 -27.099 1.00 90.81 297 VAL A O 1
ATOM 2304 N N . ASN A 1 298 ? -4.141 -8.439 -28.973 1.00 90.38 298 ASN A N 1
ATOM 2305 C CA . ASN A 1 298 ? -5.353 -8.652 -29.762 1.00 90.38 298 ASN A CA 1
ATOM 2306 C C . ASN A 1 298 ? -5.527 -10.095 -30.265 1.00 90.38 298 ASN A C 1
ATOM 2308 O O . ASN A 1 298 ? -6.658 -10.548 -30.413 1.00 90.38 298 ASN A O 1
ATOM 2312 N N . HIS A 1 299 ? -4.436 -10.812 -30.556 1.00 88.44 299 HIS A N 1
ATOM 2313 C CA . HIS A 1 299 ? -4.504 -12.118 -31.231 1.00 88.44 299 HIS A CA 1
ATOM 2314 C C . HIS A 1 299 ? -3.997 -13.289 -30.379 1.00 88.44 299 HIS A C 1
ATOM 2316 O O . HIS A 1 299 ? -4.339 -14.434 -30.670 1.00 88.44 299 HIS A O 1
ATOM 2322 N N . LEU A 1 300 ? -3.176 -13.042 -29.351 1.00 87.00 300 LEU A N 1
ATOM 2323 C CA . LEU A 1 300 ? -2.490 -14.077 -28.561 1.00 87.00 300 LEU A CA 1
ATOM 2324 C C . LEU A 1 300 ? -2.472 -13.732 -27.051 1.00 87.00 300 LEU A C 1
ATOM 2326 O O . LEU A 1 300 ? -1.395 -13.710 -26.447 1.00 87.00 300 LEU A O 1
ATOM 2330 N N . PRO A 1 301 ? -3.636 -13.504 -26.403 1.00 83.88 301 PRO A N 1
ATOM 2331 C CA . PRO A 1 301 ? -3.692 -13.050 -25.008 1.00 83.88 301 PRO A CA 1
ATOM 2332 C C . PRO A 1 301 ? -3.047 -14.042 -24.024 1.00 83.88 301 PRO A C 1
ATOM 2334 O O . PRO A 1 301 ? -2.438 -13.634 -23.041 1.00 83.88 301 PRO A O 1
ATOM 2337 N N . ASN A 1 302 ? -3.089 -15.344 -24.328 1.00 86.25 302 ASN A N 1
ATOM 2338 C CA . ASN A 1 302 ? -2.489 -16.394 -23.494 1.00 86.25 302 ASN A CA 1
ATOM 2339 C C . ASN A 1 302 ? -0.948 -16.418 -23.526 1.00 86.25 302 ASN A C 1
ATOM 2341 O O . ASN A 1 302 ? -0.340 -17.103 -22.711 1.00 86.25 302 ASN A O 1
ATOM 2345 N N . TYR A 1 303 ? -0.314 -15.715 -24.470 1.00 87.50 303 TYR A N 1
ATOM 2346 C CA . TYR A 1 303 ? 1.145 -15.691 -24.644 1.00 87.50 303 TYR A CA 1
ATOM 2347 C C . TYR A 1 303 ? 1.732 -14.295 -24.450 1.00 87.50 303 TYR A C 1
ATOM 2349 O O . TYR A 1 303 ? 2.827 -14.020 -24.944 1.00 87.50 303 TYR A O 1
ATOM 2357 N N . LEU A 1 304 ? 1.014 -13.411 -23.752 1.00 87.19 304 LEU A N 1
ATOM 2358 C CA . LEU A 1 304 ? 1.437 -12.030 -23.558 1.00 87.19 304 LEU A CA 1
ATOM 2359 C C . LEU A 1 304 ? 2.860 -11.939 -23.017 1.00 87.19 304 LEU A C 1
ATOM 2361 O O . LEU A 1 304 ? 3.654 -11.227 -23.608 1.00 87.19 304 LEU A O 1
ATOM 2365 N N . ASP A 1 305 ? 3.246 -12.740 -22.029 1.00 87.94 305 ASP A N 1
ATOM 2366 C CA . ASP A 1 305 ? 4.590 -12.688 -21.430 1.00 87.94 305 ASP A CA 1
ATOM 2367 C C . ASP A 1 305 ? 5.745 -12.914 -22.429 1.00 87.94 305 ASP A C 1
ATOM 2369 O O . ASP A 1 305 ? 6.881 -12.505 -22.185 1.00 87.94 305 ASP A O 1
ATOM 2373 N N . LEU A 1 306 ? 5.472 -13.525 -23.589 1.00 90.12 306 LEU A N 1
ATOM 2374 C CA . LEU A 1 306 ? 6.465 -13.789 -24.633 1.00 90.12 306 LEU A CA 1
ATOM 2375 C C . LEU A 1 306 ? 6.627 -12.638 -25.639 1.00 90.12 306 LEU A C 1
ATOM 2377 O O . LEU A 1 306 ? 7.528 -12.701 -26.482 1.00 90.12 306 LEU A O 1
ATOM 2381 N N . TYR A 1 307 ? 5.813 -11.577 -25.561 1.00 92.12 307 TYR A N 1
ATOM 2382 C CA . TYR A 1 307 ? 5.842 -10.487 -26.543 1.00 92.12 307 TYR A CA 1
ATOM 2383 C C . TYR A 1 307 ? 7.220 -9.814 -26.619 1.00 92.12 307 TYR A C 1
ATOM 2385 O O . TYR A 1 307 ? 7.676 -9.479 -27.709 1.00 92.12 307 TYR A O 1
ATOM 2393 N N . VAL A 1 308 ? 7.912 -9.653 -25.483 1.00 91.31 308 VAL A N 1
ATOM 2394 C CA . VAL A 1 308 ? 9.228 -8.991 -25.414 1.00 91.31 308 VAL A CA 1
ATOM 2395 C C . VAL A 1 308 ? 10.265 -9.754 -26.237 1.00 91.31 308 VAL A C 1
ATOM 2397 O O . VAL A 1 308 ? 11.047 -9.152 -26.971 1.00 91.31 308 VAL A O 1
ATOM 2400 N N . ILE A 1 309 ? 10.238 -11.088 -26.166 1.00 94.00 309 ILE A N 1
ATOM 2401 C CA . ILE A 1 309 ? 11.166 -11.953 -26.902 1.00 94.00 309 ILE A CA 1
ATOM 2402 C C . ILE A 1 309 ? 10.916 -11.842 -28.409 1.00 94.00 309 ILE A C 1
ATOM 2404 O O . ILE A 1 309 ? 11.871 -11.825 -29.182 1.00 94.00 309 ILE A O 1
ATOM 2408 N N . ALA A 1 310 ? 9.654 -11.724 -28.830 1.00 92.38 310 ALA A N 1
ATOM 2409 C CA . ALA A 1 310 ? 9.284 -11.536 -30.232 1.00 92.38 310 ALA A CA 1
ATOM 2410 C C . ALA A 1 310 ? 9.550 -10.105 -30.741 1.00 92.38 310 ALA A C 1
ATOM 2412 O O . ALA A 1 310 ? 9.903 -9.913 -31.905 1.00 92.38 310 ALA A O 1
ATOM 2413 N N . ALA A 1 311 ? 9.422 -9.097 -29.876 1.00 94.06 311 ALA A N 1
ATOM 2414 C CA . ALA A 1 311 ? 9.604 -7.696 -30.236 1.00 94.06 311 ALA A CA 1
ATOM 2415 C C . ALA A 1 311 ? 11.058 -7.352 -30.578 1.00 94.06 311 ALA A C 1
ATOM 2417 O O . ALA A 1 311 ? 11.287 -6.571 -31.498 1.00 94.06 311 ALA A O 1
ATOM 2418 N N . ILE A 1 312 ? 12.039 -7.959 -29.898 1.00 93.06 312 ILE A N 1
ATOM 2419 C CA . ILE A 1 312 ? 13.468 -7.737 -30.173 1.00 93.06 312 ILE A CA 1
ATOM 2420 C C . ILE A 1 312 ? 13.811 -8.018 -31.651 1.00 93.06 312 ILE A C 1
ATOM 2422 O O . ILE A 1 312 ? 14.233 -7.087 -32.340 1.00 93.06 312 ILE A O 1
ATOM 2426 N N . PRO A 1 313 ? 13.622 -9.236 -32.201 1.00 94.38 313 PRO A N 1
ATOM 2427 C CA . PRO A 1 313 ? 13.939 -9.504 -33.600 1.00 94.38 313 PRO A CA 1
ATOM 2428 C C . PRO A 1 313 ? 13.079 -8.675 -34.558 1.00 94.38 313 PRO A C 1
ATOM 2430 O O . PRO A 1 313 ? 13.582 -8.263 -35.602 1.00 94.38 313 PRO A O 1
ATOM 2433 N N . MET A 1 314 ? 11.825 -8.378 -34.202 1.00 94.62 314 MET A N 1
ATOM 2434 C CA . MET A 1 314 ? 10.956 -7.554 -35.041 1.00 94.62 314 MET A CA 1
ATOM 2435 C C . MET A 1 314 ? 11.475 -6.116 -35.168 1.00 94.62 314 MET A C 1
ATOM 2437 O O . MET A 1 314 ? 11.560 -5.603 -36.281 1.00 94.62 314 MET A O 1
ATOM 2441 N N . ALA A 1 315 ? 11.896 -5.499 -34.060 1.00 94.19 315 ALA A N 1
ATOM 2442 C CA . ALA A 1 315 ? 12.486 -4.162 -34.042 1.00 94.19 315 ALA A CA 1
ATOM 2443 C C . ALA A 1 315 ? 13.801 -4.099 -34.834 1.00 94.19 315 ALA A C 1
ATOM 2445 O O . ALA A 1 315 ? 14.017 -3.173 -35.618 1.00 94.19 315 ALA A O 1
ATOM 2446 N N . PHE A 1 316 ? 14.662 -5.112 -34.692 1.00 92.06 316 PHE A N 1
ATOM 2447 C CA . PHE A 1 316 ? 15.880 -5.216 -35.499 1.00 92.06 316 PHE A CA 1
ATOM 2448 C C . PHE A 1 316 ? 15.563 -5.340 -36.991 1.00 92.06 316 PHE A C 1
ATOM 2450 O O . PHE A 1 316 ? 16.187 -4.664 -37.809 1.00 92.06 316 PHE A O 1
ATOM 2457 N N . PHE A 1 317 ? 14.590 -6.177 -37.357 1.00 95.00 317 PHE A N 1
ATOM 2458 C CA . PHE A 1 317 ? 14.231 -6.400 -38.753 1.00 95.00 317 PHE A CA 1
ATOM 2459 C C . PHE A 1 317 ? 13.597 -5.158 -39.389 1.00 95.00 317 PHE A C 1
ATOM 2461 O O . PHE A 1 317 ? 13.996 -4.770 -40.486 1.00 95.00 317 PHE A O 1
ATOM 2468 N N . SER A 1 318 ? 12.672 -4.485 -38.699 1.00 93.94 318 SER A N 1
ATOM 2469 C CA . SER A 1 318 ? 12.044 -3.257 -39.200 1.00 93.94 318 SER A CA 1
ATOM 2470 C C . SER A 1 318 ? 13.065 -2.143 -39.424 1.00 93.94 318 SER A C 1
ATOM 2472 O O . SER A 1 318 ? 13.088 -1.535 -40.497 1.00 93.94 318 SER A O 1
ATOM 2474 N N . SER A 1 319 ? 13.957 -1.915 -38.454 1.00 90.81 319 SER A N 1
ATOM 2475 C CA . SER A 1 319 ? 15.013 -0.909 -38.582 1.00 90.81 319 SER A CA 1
ATOM 2476 C C . SER A 1 319 ? 16.024 -1.292 -39.668 1.00 90.81 319 SER A C 1
ATOM 2478 O O . SER A 1 319 ? 16.449 -0.434 -40.439 1.00 90.81 319 SER A O 1
ATOM 2480 N N . ALA A 1 320 ? 16.364 -2.578 -39.817 1.00 90.81 320 ALA A N 1
ATOM 2481 C CA . ALA A 1 320 ? 17.243 -3.043 -40.890 1.00 90.81 320 ALA A CA 1
ATOM 2482 C C . ALA A 1 320 ? 16.633 -2.824 -42.284 1.00 90.81 320 ALA A C 1
ATOM 2484 O O . ALA A 1 320 ? 17.327 -2.357 -43.188 1.00 90.81 320 ALA A O 1
ATOM 2485 N N . VAL A 1 321 ? 15.342 -3.119 -42.465 1.00 94.12 321 VAL A N 1
ATOM 2486 C CA . VAL A 1 321 ? 14.640 -2.907 -43.740 1.00 94.12 321 VAL A CA 1
ATOM 2487 C C . VAL A 1 321 ? 14.654 -1.430 -44.126 1.00 94.12 321 VAL A C 1
ATOM 2489 O O . VAL A 1 321 ? 15.042 -1.099 -45.249 1.00 94.12 321 VAL A O 1
ATOM 2492 N N . ILE A 1 322 ? 14.304 -0.537 -43.196 1.00 90.50 322 ILE A N 1
ATOM 2493 C CA . ILE A 1 322 ? 14.304 0.908 -43.461 1.00 90.50 322 ILE A CA 1
ATOM 2494 C C . ILE A 1 322 ? 15.731 1.417 -43.695 1.00 90.50 322 ILE A C 1
ATOM 2496 O O . ILE A 1 322 ? 15.966 2.162 -44.646 1.00 90.50 322 ILE A O 1
ATOM 2500 N N . GLY A 1 323 ? 16.708 0.955 -42.911 1.00 88.19 323 GLY A N 1
ATOM 2501 C CA . GLY A 1 323 ? 18.119 1.282 -43.110 1.00 88.19 323 GLY A CA 1
ATOM 2502 C C . GLY A 1 323 ? 18.633 0.895 -44.502 1.00 88.19 323 GLY A C 1
ATOM 2503 O O . GLY A 1 323 ? 19.255 1.713 -45.176 1.00 88.19 323 GLY A O 1
ATOM 2504 N N . VAL A 1 324 ? 18.320 -0.313 -44.984 1.00 89.69 324 VAL A N 1
ATOM 2505 C CA . VAL A 1 324 ? 18.694 -0.767 -46.337 1.00 89.69 324 VAL A CA 1
ATOM 2506 C C . VAL A 1 324 ? 17.998 0.053 -47.422 1.00 89.69 324 VAL A C 1
ATOM 2508 O O . VAL A 1 324 ? 18.611 0.349 -48.452 1.00 89.69 324 VAL A O 1
ATOM 2511 N N . MET A 1 325 ? 16.731 0.423 -47.214 1.00 90.50 325 MET A N 1
ATOM 2512 C CA . MET A 1 325 ? 16.021 1.309 -48.134 1.00 90.50 325 MET A CA 1
ATOM 2513 C C . MET A 1 325 ? 16.726 2.662 -48.241 1.00 90.50 325 MET A C 1
ATOM 2515 O O . MET A 1 325 ? 17.041 3.069 -49.356 1.00 90.50 325 MET A O 1
ATOM 2519 N N . LEU A 1 326 ? 17.040 3.311 -47.114 1.00 86.88 326 LEU A N 1
ATOM 2520 C CA . LEU A 1 326 ? 17.741 4.601 -47.084 1.00 86.88 326 LEU A CA 1
ATOM 2521 C C . LEU A 1 326 ? 19.143 4.526 -47.702 1.00 86.88 326 LEU A C 1
ATOM 2523 O O . LEU A 1 326 ? 19.542 5.423 -48.450 1.00 86.88 326 LEU A O 1
ATOM 2527 N N . GLU A 1 327 ? 19.873 3.440 -47.441 1.00 86.50 327 GLU A N 1
ATOM 2528 C CA . GLU A 1 327 ? 21.200 3.206 -48.011 1.00 86.50 327 GLU A CA 1
ATOM 2529 C C . GLU A 1 327 ? 21.157 3.162 -49.542 1.00 86.50 327 GLU A C 1
ATOM 2531 O O . GLU A 1 327 ? 21.943 3.825 -50.222 1.00 86.50 327 GLU A O 1
ATOM 2536 N N . ARG A 1 328 ? 20.217 2.394 -50.108 1.00 87.81 328 ARG A N 1
ATOM 2537 C CA . ARG A 1 328 ? 20.118 2.208 -51.563 1.00 87.81 328 ARG A CA 1
ATOM 2538 C C . ARG A 1 328 ? 19.566 3.429 -52.293 1.00 87.81 328 ARG A C 1
ATOM 2540 O O . ARG A 1 328 ? 19.944 3.648 -53.445 1.00 87.81 328 ARG A O 1
ATOM 2547 N N . THR A 1 329 ? 18.659 4.180 -51.673 1.00 88.06 329 THR A N 1
ATOM 2548 C CA . THR A 1 329 ? 17.952 5.282 -52.343 1.00 88.06 329 THR A CA 1
ATOM 2549 C C . THR A 1 329 ? 18.655 6.620 -52.194 1.00 88.06 329 THR A C 1
ATOM 2551 O O . THR A 1 329 ? 18.670 7.384 -53.154 1.00 88.06 329 THR A O 1
ATOM 2554 N N . VAL A 1 330 ? 19.258 6.900 -51.035 1.00 85.25 330 VAL A N 1
ATOM 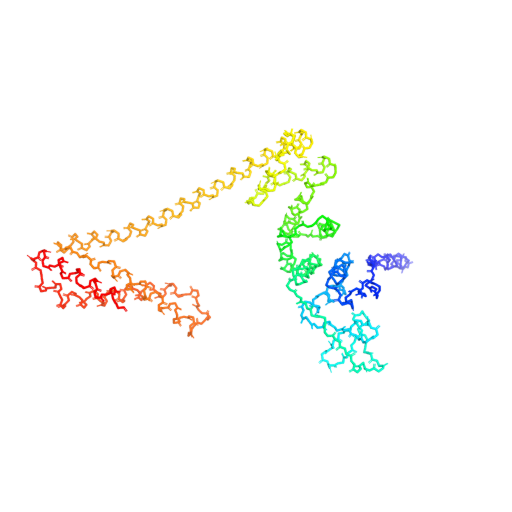2555 C CA . VAL A 1 330 ? 19.812 8.225 -50.728 1.00 85.25 330 VAL A CA 1
ATOM 2556 C C . VAL A 1 330 ? 21.307 8.141 -50.441 1.00 85.25 330 VAL A C 1
ATOM 2558 O O . VAL A 1 330 ? 22.102 8.709 -51.187 1.00 85.25 330 VAL A O 1
ATOM 2561 N N . ILE A 1 331 ? 21.712 7.406 -49.401 1.00 82.81 331 ILE A N 1
ATOM 2562 C CA . ILE A 1 331 ? 23.060 7.530 -48.815 1.00 82.81 331 ILE A CA 1
ATOM 2563 C C . ILE A 1 331 ? 24.158 7.113 -49.803 1.00 82.81 331 ILE A C 1
ATOM 2565 O O . ILE A 1 331 ? 25.137 7.844 -49.964 1.00 82.81 331 ILE A O 1
ATOM 2569 N N . ARG A 1 332 ? 23.973 6.010 -50.545 1.00 84.25 332 ARG A N 1
ATOM 2570 C CA . ARG A 1 332 ? 24.963 5.526 -51.523 1.00 84.25 332 ARG A CA 1
ATOM 2571 C C . ARG A 1 332 ? 25.322 6.558 -52.598 1.00 84.25 332 ARG A C 1
ATOM 2573 O O . ARG A 1 332 ? 26.450 6.554 -53.087 1.00 84.25 332 ARG A O 1
ATOM 2580 N N . TRP A 1 333 ? 24.388 7.431 -52.970 1.00 83.31 333 TRP A N 1
ATOM 2581 C CA . TRP A 1 333 ? 24.594 8.448 -54.008 1.00 83.31 333 TRP A CA 1
ATOM 2582 C C . TRP A 1 333 ? 25.369 9.672 -53.510 1.00 83.31 333 TRP A C 1
ATOM 2584 O O . TRP A 1 333 ? 25.878 10.444 -54.317 1.00 83.31 333 TRP A O 1
ATOM 2594 N N . LEU A 1 334 ? 25.470 9.834 -52.190 1.00 82.62 334 LEU A N 1
ATOM 2595 C CA . LEU A 1 334 ? 26.060 10.994 -51.520 1.00 82.62 334 LEU A CA 1
ATOM 2596 C C . LEU A 1 334 ? 27.429 10.674 -50.892 1.00 82.62 334 LEU A C 1
ATOM 2598 O O . LEU A 1 334 ? 28.008 11.503 -50.187 1.00 82.62 334 LEU A O 1
ATOM 2602 N N . TYR A 1 335 ? 27.978 9.478 -51.136 1.00 78.88 335 TYR A N 1
ATOM 2603 C CA . TYR A 1 335 ? 29.293 9.111 -50.616 1.00 78.88 335 TYR A CA 1
ATOM 2604 C C . TYR A 1 335 ? 30.402 10.049 -51.115 1.00 78.88 335 TYR A C 1
ATOM 2606 O O . TYR A 1 335 ? 30.450 10.444 -52.279 1.00 78.88 335 TYR A O 1
ATOM 2614 N N . GLY A 1 336 ? 31.313 10.407 -50.203 1.00 77.31 336 GLY A N 1
ATOM 2615 C CA . GLY A 1 336 ? 32.413 11.340 -50.465 1.00 77.31 336 GLY A CA 1
ATOM 2616 C C . GLY A 1 336 ? 32.055 12.825 -50.326 1.00 77.31 336 GLY A C 1
ATOM 2617 O O . GLY A 1 336 ? 32.931 13.664 -50.532 1.00 77.31 336 GLY A O 1
ATOM 2618 N N . ARG A 1 337 ? 30.810 13.171 -49.954 1.00 85.31 337 ARG A N 1
ATOM 2619 C CA . ARG A 1 337 ? 30.339 14.562 -49.798 1.00 85.31 337 ARG A CA 1
ATOM 2620 C C . ARG A 1 337 ? 29.715 14.820 -48.414 1.00 85.31 337 ARG A C 1
ATOM 2622 O O . ARG A 1 337 ? 28.495 14.888 -48.288 1.00 85.31 337 ARG A O 1
ATOM 2629 N N . PRO A 1 338 ? 30.532 15.018 -47.362 1.00 78.00 338 PRO A N 1
ATOM 2630 C CA . PRO A 1 338 ? 30.072 14.995 -45.967 1.00 78.00 338 PRO A CA 1
ATOM 2631 C C . PRO A 1 338 ? 28.955 15.996 -45.632 1.00 78.00 338 PRO A C 1
ATOM 2633 O O . PRO A 1 338 ? 28.044 15.674 -44.875 1.00 78.00 338 PRO A O 1
ATOM 2636 N N . LEU A 1 339 ? 29.009 17.205 -46.203 1.00 80.88 339 LEU A N 1
ATOM 2637 C CA . LEU A 1 339 ? 28.009 18.253 -45.965 1.00 80.88 339 LEU A CA 1
ATOM 2638 C C . LEU A 1 339 ? 26.653 17.927 -46.607 1.00 80.88 339 LEU A C 1
ATOM 2640 O O . LEU A 1 339 ? 25.611 18.188 -46.010 1.00 80.88 339 LEU A O 1
ATOM 2644 N N . GLU A 1 340 ? 26.664 17.337 -47.805 1.00 86.25 340 GLU A N 1
ATOM 2645 C CA . GLU A 1 340 ? 25.440 16.967 -48.524 1.00 86.25 340 GLU A CA 1
ATOM 2646 C C . GLU A 1 340 ? 24.731 15.810 -47.813 1.00 86.25 340 GLU A C 1
ATOM 2648 O O . GLU A 1 340 ? 23.509 15.831 -47.662 1.00 86.25 340 GLU A O 1
ATOM 2653 N N . THR A 1 341 ? 25.487 14.842 -47.287 1.00 84.06 341 THR A N 1
ATOM 2654 C CA . THR A 1 341 ? 24.903 13.724 -46.538 1.00 84.06 341 THR A CA 1
ATOM 2655 C C . THR A 1 341 ? 24.319 14.150 -45.191 1.00 84.06 341 THR A C 1
ATOM 2657 O O . THR A 1 341 ? 23.287 13.621 -44.774 1.00 84.06 341 THR A O 1
ATOM 2660 N N . LEU A 1 342 ? 24.919 15.142 -44.525 1.00 83.75 342 LEU A N 1
ATOM 2661 C CA . LEU A 1 342 ? 24.365 15.712 -43.295 1.00 83.75 342 LEU A CA 1
ATOM 2662 C C . LEU A 1 342 ? 23.003 16.374 -43.559 1.00 83.75 342 LEU A C 1
ATOM 2664 O O . LEU A 1 342 ? 22.034 16.083 -42.861 1.00 83.75 342 LEU A O 1
ATOM 2668 N N . LEU A 1 343 ? 22.899 17.207 -44.601 1.00 86.88 343 LEU A N 1
ATOM 2669 C CA . LEU A 1 343 ? 21.633 17.845 -44.991 1.00 86.88 343 LEU A CA 1
ATOM 2670 C C . LEU A 1 343 ? 20.571 16.821 -45.414 1.00 86.88 343 LEU A C 1
ATOM 2672 O O . LEU A 1 343 ? 19.409 16.943 -45.027 1.00 86.88 343 LEU A O 1
ATOM 2676 N N . ALA A 1 344 ? 20.966 15.798 -46.175 1.00 86.69 344 ALA A N 1
ATOM 2677 C CA . ALA A 1 344 ? 20.057 14.745 -46.617 1.00 86.69 344 ALA A CA 1
ATOM 2678 C C . ALA A 1 344 ? 19.495 13.933 -45.439 1.00 86.69 344 ALA A C 1
ATOM 2680 O O . ALA A 1 344 ? 18.289 13.701 -45.372 1.00 86.69 344 ALA A O 1
ATOM 2681 N N . THR A 1 345 ? 20.346 13.534 -44.488 1.00 87.88 345 THR A N 1
ATOM 2682 C CA . THR A 1 345 ? 19.900 12.785 -43.300 1.00 87.88 345 THR A CA 1
ATOM 2683 C C . THR A 1 345 ? 19.040 13.638 -42.371 1.00 87.88 345 THR A C 1
ATOM 2685 O O . THR A 1 345 ? 18.060 13.132 -41.836 1.00 87.88 345 THR A O 1
ATOM 2688 N N . TRP A 1 346 ? 19.298 14.944 -42.257 1.00 86.88 346 TRP A N 1
ATOM 2689 C CA . TRP A 1 346 ? 18.386 15.853 -41.555 1.00 86.88 346 TRP A CA 1
ATOM 2690 C C . TRP A 1 346 ? 17.008 15.957 -42.234 1.00 86.88 346 TRP A C 1
ATOM 2692 O O . TRP A 1 346 ? 15.982 15.888 -41.563 1.00 86.88 346 TRP A O 1
ATOM 2702 N N . GLY A 1 347 ? 16.960 16.053 -43.567 1.00 87.75 347 GLY A N 1
ATOM 2703 C CA . GLY A 1 347 ? 15.695 16.058 -44.311 1.00 87.75 347 GLY A CA 1
ATOM 2704 C C . GLY A 1 347 ? 14.893 14.760 -44.149 1.00 87.75 347 GLY A C 1
ATOM 2705 O O . GLY A 1 347 ? 13.674 14.802 -43.990 1.00 87.75 347 GLY A O 1
ATOM 2706 N N . ILE A 1 348 ? 15.575 13.609 -44.131 1.00 86.75 348 ILE A N 1
ATOM 2707 C CA . ILE A 1 348 ? 14.957 12.305 -43.838 1.00 86.75 348 ILE A CA 1
ATOM 2708 C C . ILE A 1 348 ? 14.408 12.271 -42.408 1.00 86.75 348 ILE A C 1
ATOM 2710 O O . ILE A 1 348 ? 13.296 11.792 -42.202 1.00 86.75 348 ILE A O 1
ATOM 2714 N N . SER A 1 349 ? 15.163 12.790 -41.437 1.00 85.94 349 SER A N 1
ATOM 2715 C CA . SER A 1 349 ? 14.734 12.899 -40.040 1.00 85.94 349 SER A CA 1
ATOM 2716 C C . SER A 1 349 ? 13.420 13.678 -39.918 1.00 85.94 349 SER A C 1
ATOM 2718 O O . SER A 1 349 ? 12.452 13.153 -39.371 1.00 85.94 349 SER A O 1
ATOM 2720 N N . LEU A 1 350 ? 13.328 14.864 -40.533 1.00 86.94 350 LEU A N 1
ATOM 2721 C CA . LEU A 1 350 ? 12.091 15.652 -40.549 1.00 86.94 350 LEU A CA 1
ATOM 2722 C C . LEU A 1 350 ? 10.919 14.889 -41.169 1.00 86.94 350 LEU A C 1
ATOM 2724 O O . LEU A 1 350 ? 9.826 14.899 -40.615 1.00 86.94 350 LEU A O 1
ATOM 2728 N N . PHE A 1 351 ? 11.141 14.210 -42.297 1.00 88.06 351 PHE A N 1
ATOM 2729 C CA . PHE A 1 351 ? 10.099 13.410 -42.935 1.00 88.06 351 PHE A CA 1
ATOM 2730 C C . PHE A 1 351 ? 9.596 12.281 -42.026 1.00 88.06 351 PHE A C 1
ATOM 2732 O O . PHE A 1 351 ? 8.392 12.078 -41.932 1.00 88.06 351 PHE A O 1
ATOM 2739 N N . LEU A 1 352 ? 10.504 11.571 -41.348 1.00 82.88 352 LEU A N 1
ATOM 2740 C CA . LEU A 1 352 ? 10.157 10.470 -40.447 1.00 82.88 352 LEU A CA 1
ATOM 2741 C C . LEU A 1 352 ? 9.472 10.943 -39.162 1.00 82.88 352 LEU A C 1
ATOM 2743 O O . LEU A 1 352 ? 8.622 10.228 -38.654 1.00 82.88 352 LEU A O 1
ATOM 2747 N N . ILE A 1 353 ? 9.819 12.124 -38.644 1.00 84.00 353 ILE A N 1
ATOM 2748 C CA . ILE A 1 353 ? 9.159 12.714 -37.468 1.00 84.00 353 ILE A CA 1
ATOM 2749 C C . ILE A 1 353 ? 7.729 13.168 -37.796 1.00 84.00 353 ILE A C 1
ATOM 2751 O O . ILE A 1 353 ? 6.862 13.149 -36.926 1.00 84.00 353 ILE A O 1
ATOM 2755 N N . GLN A 1 354 ? 7.482 13.611 -39.032 1.00 82.88 354 GLN A N 1
ATOM 2756 C CA . GLN A 1 354 ? 6.171 14.107 -39.462 1.00 82.88 354 GLN A CA 1
ATOM 2757 C C . GLN A 1 354 ? 5.153 12.993 -39.774 1.00 82.88 354 GLN A C 1
ATOM 2759 O O . GLN A 1 354 ? 3.998 13.307 -40.072 1.00 82.88 354 GLN A O 1
ATOM 2764 N N . LEU A 1 355 ? 5.603 11.736 -39.781 1.00 71.25 355 LEU A N 1
ATOM 2765 C CA . LEU A 1 355 ? 4.868 10.537 -40.186 1.00 71.25 355 LEU A CA 1
ATOM 2766 C C . LEU A 1 355 ? 4.295 9.834 -38.954 1.00 71.25 355 LEU A C 1
ATOM 2768 O O . LEU A 1 355 ? 3.106 9.450 -39.020 1.00 71.25 355 LEU A O 1
#

Foldseek 3Di:
DDDPPVVVVVVVVVVVPPPPDPDQDADDQVLQLLLLDPDPVSVLVSLVSLLVSLDPLSLVLLVCLLVQQWKAAPVSFIWGADPVRFTARSRPRDGDVVGGPDIDTRDQDPVNNVSSLLSNLLSQLPPPDPVSVLVSLVVCQVPQDLSSLVSLVVSLVPDDDPNSNLSSLLSNLLSQCPPPDPVSVLVSLVSLLPDQDPVSLVSLVQQQDADPVRHGNDPDPNSNVSSVNSSVSNVVNNVVVVVVVVVVVCVVVVVVVVVLVVVQCVVCVPQVAHQPLSVLLVVQLVVLLVVLLVCCVVPPVVCNVCSVVVSVVSSVVRSVVVVVVCCVPPVVVCRPPRVVNHVVNVVVNVVSVVD

Secondary structure (DSSP, 8-state):
--SSHHHHHHHHHHHSSS----------HHHHGGGG-S-HHHHHHHHHHHHHH--HHHHHHHHHHHTT--EEETTS-EEEE-TTS-EEETTT-PBPSSPPS-EEE----HHHHHHHHHHHHHHHTT-S-HHHHHHHHHHHTTS--GGGHHHHHHHHHH---HHHHHHHHHHHHHHHTT-SSHHHHHHHHHHHTT---HHHHHHHHHTT-B-TTS-BSS--HHHHHHHHHHHHHHHHHHHHHHHHHHHHHHHHHHHHHHHHHHHHHHHHHHH-S--STHHHHHHHHHHHHHHHHHHHHHH-GGGGGGHHHHHHHHHHHHHHHHHHHHHHHTGGGGTT-HHHHHHHHHHHHHHHHT-

Sequence (355 aa):
MFKNKRNLLLFILSCFLLAFPIMGKALDRADISGLASDTTMERLRAIDKIATIGDPDALRLLEALQNSEVMVTDAGQIVLENEEWDVIDAITLEVLDPQPDVYDTVIVNNRMRSQLDSAIGVLQLLSEDREIRLTSAKSLQDNLLPALLPILNKALAQETDQEIIRILKESQSVILLDATDSQQRLDAVNYLMSSSERRVREILAAKLEKNESGLYLEESVEVRVAIESAVAAIDRKLTLIDYFGRLFSGLSLGSILLLAAMGLAITYGLLGVINLAHGEMLMIGAYATYVTQQLFVNHLPNYLDLYVIAAIPMAFFSSAVIGVMLERTVIRWLYGRPLETLLATWGISLFLIQL